Protein AF-X1VJ70-F1 (afdb_monomer)

Mean predicted aligned error: 10.52 Å

Radius of gyration: 32.8 Å; Cα contacts (8 Å, |Δi|>4): 151; chains: 1; bounding box: 75×86×64 Å

Solvent-accessible surface area (backbone atoms only — not comparable to full-atom values): 14328 Å² total; per-residue (Å²): 137,58,75,82,36,70,69,35,61,74,65,49,58,80,62,57,63,56,53,43,48,75,74,70,56,60,93,90,64,88,85,90,48,75,70,57,56,55,48,50,53,51,46,51,52,51,51,52,48,52,52,48,50,55,51,48,55,51,46,57,56,46,51,56,53,50,53,53,50,53,54,51,54,53,53,50,51,40,55,76,68,63,56,63,53,67,58,56,51,50,53,50,51,50,52,52,50,52,54,46,49,57,48,41,69,33,92,59,32,42,54,53,53,48,31,56,48,37,33,72,77,58,69,36,84,65,56,66,85,80,49,63,95,55,55,54,68,60,48,50,52,50,51,49,53,51,35,44,51,53,50,43,52,52,48,70,69,51,48,51,82,31,40,70,42,86,89,42,72,87,59,42,40,56,74,56,46,39,50,47,40,33,71,77,50,65,20,87,65,59,58,75,64,48,76,75,45,54,71,68,54,42,51,51,53,52,44,53,44,30,41,52,47,55,70,68,55,85,62,68,65,48,58,54,42,69,39,89,59,34,42,58,52,50,44,38,52,49,40,30,74,75,68,71,42,87,66,85,88,128

Organism: NCBI:txid412755

pLDDT: mean 89.75, std 8.28, range [60.97, 97.12]

Structure (mmCIF, N/CA/C/O backbone):
data_AF-X1VJ70-F1
#
_entry.id   AF-X1VJ70-F1
#
loop_
_atom_site.group_PDB
_atom_site.id
_atom_site.type_symbol
_atom_site.label_atom_id
_atom_site.label_alt_id
_atom_site.label_comp_id
_atom_site.label_asym_id
_atom_site.label_entity_id
_atom_site.label_seq_id
_atom_site.pdbx_PDB_ins_code
_atom_site.Cartn_x
_atom_site.Cartn_y
_atom_site.Cartn_z
_atom_site.occupancy
_atom_site.B_iso_or_equiv
_atom_site.auth_seq_id
_atom_site.auth_comp_id
_atom_site.auth_asym_id
_atom_site.auth_atom_id
_atom_site.pdbx_PDB_model_num
ATOM 1 N N . LEU A 1 1 ? 35.320 43.618 -7.662 1.00 65.12 1 LEU A N 1
ATOM 2 C CA . LEU A 1 1 ? 34.480 42.868 -6.715 1.00 65.12 1 LEU A CA 1
ATOM 3 C C . LEU A 1 1 ? 34.289 43.727 -5.483 1.00 65.12 1 LEU A C 1
ATOM 5 O O . LEU A 1 1 ? 35.289 44.211 -4.958 1.00 65.12 1 LEU A O 1
ATOM 9 N N . SER A 1 2 ? 33.043 43.937 -5.078 1.00 73.69 2 SER A N 1
ATOM 10 C CA . SER A 1 2 ? 32.682 44.501 -3.777 1.00 73.69 2 SER A CA 1
ATOM 11 C C . SER A 1 2 ? 32.461 43.371 -2.768 1.00 73.69 2 SER A C 1
ATOM 13 O O . SER A 1 2 ? 32.150 42.241 -3.144 1.00 73.69 2 SER A O 1
ATOM 15 N N . PHE A 1 3 ? 32.600 43.660 -1.473 1.00 71.69 3 PHE A N 1
ATOM 16 C CA . PHE A 1 3 ? 32.184 42.726 -0.418 1.00 71.69 3 PHE A CA 1
ATOM 17 C C . PHE A 1 3 ? 30.659 42.548 -0.351 1.00 71.69 3 PHE A C 1
ATOM 19 O O . PHE A 1 3 ? 30.191 41.585 0.251 1.00 71.69 3 PHE A O 1
ATOM 26 N N . GLU A 1 4 ? 29.909 43.429 -1.010 1.00 71.06 4 GLU A N 1
ATOM 27 C CA . GLU A 1 4 ? 28.456 43.340 -1.177 1.00 71.06 4 GLU A CA 1
ATOM 28 C C . GLU A 1 4 ? 28.035 42.432 -2.346 1.00 71.06 4 GLU A C 1
ATOM 30 O O . GLU A 1 4 ? 26.856 42.104 -2.467 1.00 71.06 4 GLU A O 1
ATOM 35 N N . ASP A 1 5 ? 28.976 41.992 -3.194 1.00 80.19 5 ASP A N 1
ATOM 36 C CA . ASP A 1 5 ? 28.678 41.095 -4.316 1.00 80.19 5 ASP A CA 1
ATOM 37 C C . ASP A 1 5 ? 28.156 39.740 -3.801 1.00 80.19 5 ASP A C 1
ATOM 39 O O . ASP A 1 5 ? 28.647 39.209 -2.802 1.00 80.19 5 ASP A O 1
ATOM 43 N N . ASP A 1 6 ? 27.232 39.108 -4.532 1.00 77.00 6 ASP A N 1
ATOM 44 C CA . ASP A 1 6 ? 26.590 37.843 -4.131 1.00 77.00 6 ASP A CA 1
ATOM 45 C C . ASP A 1 6 ? 27.573 36.715 -3.785 1.00 77.00 6 ASP A C 1
ATOM 47 O O . ASP A 1 6 ? 27.341 35.930 -2.859 1.00 77.00 6 ASP A O 1
ATOM 51 N N . LEU A 1 7 ? 28.702 36.648 -4.497 1.00 79.12 7 LEU A N 1
ATOM 52 C CA . LEU A 1 7 ? 29.777 35.700 -4.212 1.00 79.12 7 LEU A CA 1
ATOM 53 C C . LEU A 1 7 ? 30.396 35.962 -2.832 1.00 79.12 7 LEU A C 1
ATOM 55 O O . LEU A 1 7 ? 30.589 35.033 -2.049 1.00 79.12 7 LEU A O 1
ATOM 59 N N . MET A 1 8 ? 30.699 37.222 -2.522 1.00 77.25 8 MET A N 1
ATOM 60 C CA . MET A 1 8 ? 31.293 37.599 -1.242 1.00 77.25 8 MET A CA 1
ATOM 61 C C . MET A 1 8 ? 30.277 37.458 -0.114 1.00 77.25 8 MET A C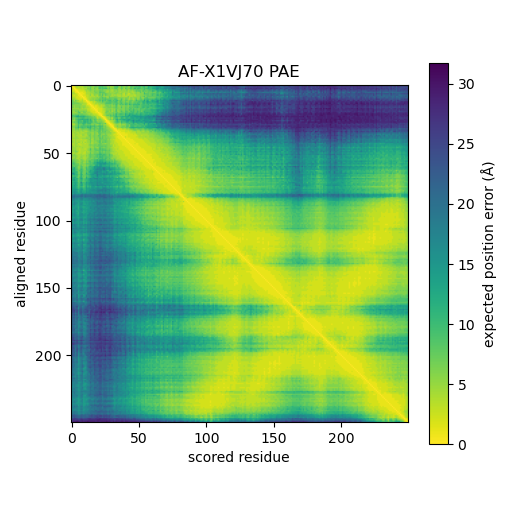 1
ATOM 63 O O . MET A 1 8 ? 30.619 36.911 0.924 1.00 77.25 8 MET A O 1
ATOM 67 N N . ARG A 1 9 ? 29.007 37.798 -0.345 1.00 75.94 9 ARG A N 1
ATOM 68 C CA . ARG A 1 9 ? 27.917 37.570 0.613 1.00 75.94 9 ARG A CA 1
ATOM 69 C C . ARG A 1 9 ? 27.736 36.094 0.977 1.00 75.94 9 ARG A C 1
ATOM 71 O O . ARG A 1 9 ? 27.447 35.772 2.122 1.00 75.94 9 ARG A O 1
ATOM 78 N N . THR A 1 10 ? 27.923 35.192 0.013 1.00 75.38 10 THR A N 1
ATOM 79 C CA . THR A 1 10 ? 27.742 33.747 0.226 1.00 75.38 10 THR A CA 1
ATOM 80 C C . THR A 1 10 ? 28.961 33.086 0.885 1.00 75.38 10 THR A C 1
ATOM 82 O O . THR A 1 10 ? 28.808 32.101 1.606 1.00 75.38 10 THR A O 1
ATOM 85 N N . PHE A 1 11 ? 30.178 33.592 0.643 1.00 72.25 11 PHE A N 1
ATOM 86 C CA . PHE A 1 11 ? 31.424 32.914 1.038 1.00 72.25 11 PHE A CA 1
ATOM 87 C C . PHE A 1 11 ? 32.326 33.693 2.000 1.00 72.25 11 PHE A C 1
ATOM 89 O O . PHE A 1 11 ? 33.261 33.097 2.537 1.00 72.25 11 PHE A O 1
ATOM 96 N N . ALA A 1 12 ? 32.082 34.982 2.240 1.00 72.88 12 ALA A N 1
ATOM 97 C CA . ALA A 1 12 ? 32.767 35.748 3.272 1.00 72.88 12 ALA A CA 1
ATOM 98 C C . ALA A 1 12 ? 31.983 35.625 4.589 1.00 72.88 12 ALA A C 1
ATOM 100 O O . ALA A 1 12 ? 30.851 36.095 4.676 1.00 72.88 12 ALA A O 1
ATOM 101 N N . PRO A 1 13 ? 32.562 35.018 5.639 1.00 70.31 13 PRO A N 1
ATOM 102 C CA . PRO A 1 13 ? 31.959 35.031 6.966 1.00 70.31 13 PRO A CA 1
ATOM 103 C C . PRO A 1 13 ? 31.679 36.466 7.431 1.00 70.31 13 PRO A C 1
ATOM 105 O O . PRO A 1 13 ? 32.524 37.337 7.212 1.00 70.31 13 PRO A O 1
ATOM 108 N N . GLU A 1 14 ? 30.573 36.704 8.141 1.00 69.62 14 GLU A N 1
ATOM 109 C CA . GLU A 1 14 ? 30.161 38.045 8.609 1.00 69.62 14 GLU A CA 1
ATOM 110 C C . GLU A 1 14 ? 31.254 38.793 9.397 1.00 69.62 14 GLU A C 1
ATOM 112 O O . GLU A 1 14 ? 31.338 40.021 9.378 1.00 69.62 14 GLU A O 1
ATOM 117 N N . TRP A 1 15 ? 32.140 38.058 10.076 1.00 68.81 15 TRP A N 1
ATOM 118 C CA . TRP A 1 15 ? 33.255 38.632 10.829 1.00 68.81 15 TRP A CA 1
ATOM 119 C C . TRP A 1 15 ? 34.378 39.196 9.943 1.00 68.81 15 TRP A C 1
ATOM 121 O O . TRP A 1 15 ? 35.169 40.006 10.418 1.00 68.81 15 TRP A O 1
ATOM 131 N N . 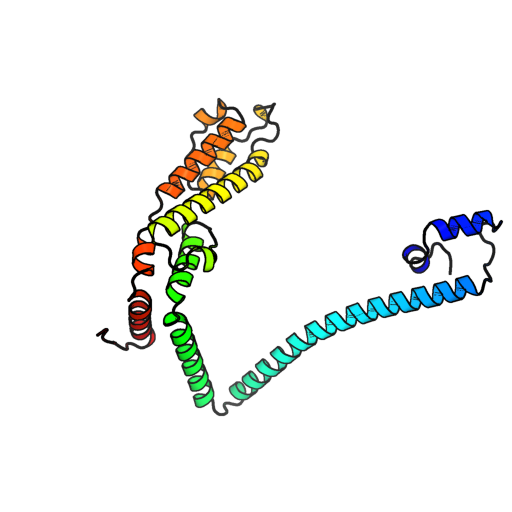THR A 1 16 ? 34.451 38.816 8.664 1.00 72.25 16 THR A N 1
ATOM 132 C CA . THR A 1 16 ? 35.515 39.237 7.733 1.00 72.25 16 THR A CA 1
ATOM 133 C C . THR A 1 16 ? 35.442 40.735 7.446 1.00 72.25 16 THR A C 1
ATOM 135 O O . THR A 1 16 ? 36.464 41.417 7.466 1.00 72.25 16 THR A O 1
ATOM 138 N N . VAL A 1 17 ? 34.229 41.258 7.242 1.00 68.81 17 VAL A N 1
ATOM 139 C CA . VAL A 1 17 ? 33.982 42.694 7.029 1.00 68.81 17 VAL A CA 1
ATOM 140 C C . VAL A 1 17 ? 34.255 43.478 8.319 1.00 68.81 17 VAL A C 1
ATOM 142 O O . VAL A 1 17 ? 34.927 44.506 8.288 1.00 68.81 17 VAL A O 1
ATOM 145 N N . LYS A 1 18 ? 33.843 42.940 9.479 1.00 74.25 18 LYS A N 1
ATOM 146 C CA . LYS A 1 18 ? 34.113 43.537 10.804 1.00 74.25 18 LYS A CA 1
ATOM 147 C C . LYS A 1 18 ? 35.613 43.612 11.122 1.00 74.25 18 LYS A C 1
ATOM 149 O O . LYS A 1 18 ? 36.086 44.627 11.624 1.00 74.25 18 LYS A O 1
ATOM 154 N N . ALA A 1 19 ? 36.372 42.566 10.792 1.00 72.50 19 ALA A N 1
ATOM 155 C CA . ALA A 1 19 ? 37.818 42.522 10.998 1.00 72.50 19 ALA A CA 1
ATOM 156 C C . ALA A 1 19 ? 38.578 43.513 10.099 1.00 72.50 19 ALA A C 1
ATOM 158 O O . ALA A 1 19 ? 39.571 44.087 10.538 1.00 72.50 19 ALA A O 1
ATOM 159 N N . LEU A 1 20 ? 38.110 43.746 8.865 1.00 71.12 20 LEU A N 1
ATOM 160 C CA . LEU A 1 20 ? 38.675 44.768 7.976 1.00 71.12 20 LEU A CA 1
ATOM 161 C C . LEU A 1 20 ? 38.449 46.185 8.528 1.00 71.12 20 LEU A C 1
ATOM 163 O O . LEU A 1 20 ? 39.381 46.988 8.520 1.00 71.12 20 LEU A O 1
ATOM 167 N N . GLY A 1 21 ? 37.271 46.453 9.102 1.00 71.00 21 GLY A N 1
ATOM 168 C CA . GLY A 1 21 ? 36.981 47.720 9.784 1.00 71.00 21 GLY A CA 1
ATOM 169 C C . GLY A 1 21 ? 37.887 47.984 10.996 1.00 71.00 21 GLY A C 1
ATOM 170 O O . GLY A 1 21 ? 38.370 49.098 11.174 1.00 71.00 21 GLY A O 1
ATOM 171 N N . TRP A 1 22 ? 38.211 46.959 11.795 1.00 71.62 22 TRP A N 1
ATOM 172 C CA . TRP A 1 22 ? 39.148 47.091 12.928 1.00 71.62 22 TRP A CA 1
ATOM 173 C C . TRP A 1 22 ? 40.604 47.348 12.523 1.00 71.62 22 TRP A C 1
ATOM 175 O O . TRP A 1 22 ? 41.365 47.900 13.314 1.00 71.62 22 TRP A O 1
ATOM 185 N N . ILE A 1 23 ? 40.998 46.973 11.304 1.00 69.31 23 ILE A N 1
ATOM 186 C CA . ILE A 1 23 ? 42.342 47.219 10.754 1.00 69.31 23 ILE A CA 1
ATOM 187 C C . ILE A 1 23 ? 42.450 48.641 10.151 1.00 69.31 23 ILE A C 1
ATOM 189 O O . ILE A 1 23 ? 43.517 49.035 9.684 1.00 69.31 23 ILE A O 1
ATOM 193 N N . GLY A 1 24 ? 41.381 49.448 10.213 1.00 66.00 24 GLY A N 1
ATOM 194 C CA . GLY A 1 24 ? 41.390 50.861 9.813 1.00 66.00 24 GLY A CA 1
ATOM 195 C C . GLY A 1 24 ? 41.119 51.093 8.326 1.00 66.00 24 GLY A C 1
ATOM 196 O O . GLY A 1 24 ? 41.595 52.072 7.760 1.00 66.00 24 GLY A O 1
ATOM 197 N N . TRP A 1 25 ? 40.405 50.175 7.674 1.00 71.00 25 TRP A N 1
ATOM 198 C CA . TRP A 1 25 ? 39.999 50.321 6.278 1.00 71.00 25 TRP A CA 1
ATOM 199 C C . TRP A 1 25 ? 38.652 51.039 6.185 1.00 71.00 25 TRP A C 1
ATOM 201 O O . TRP A 1 25 ? 37.659 50.559 6.728 1.00 71.00 25 TRP A O 1
ATOM 211 N N . GLU A 1 26 ? 38.629 52.179 5.494 1.00 68.06 26 GLU A N 1
ATOM 212 C CA . GLU A 1 26 ? 37.421 52.981 5.274 1.00 68.06 26 GLU A CA 1
ATOM 213 C C . GLU A 1 26 ? 36.598 52.471 4.080 1.00 68.06 26 GLU A C 1
ATOM 215 O O . GLU A 1 26 ? 37.125 51.887 3.125 1.00 68.06 26 GLU A O 1
ATOM 220 N N . GLU A 1 27 ? 35.289 52.709 4.131 1.00 66.12 27 GLU A N 1
ATOM 221 C CA . GLU A 1 27 ? 34.345 52.354 3.072 1.00 66.12 27 GLU A CA 1
ATOM 222 C C . GLU A 1 27 ? 34.732 53.045 1.748 1.00 66.12 27 GLU A C 1
ATOM 224 O O . GLU A 1 27 ? 34.966 54.251 1.700 1.00 66.12 27 GLU A O 1
ATOM 229 N N . GLY A 1 28 ? 34.862 52.269 0.666 1.00 69.38 28 GLY A N 1
ATOM 230 C CA . GLY A 1 28 ? 35.262 52.771 -0.658 1.00 69.38 28 GLY A CA 1
ATOM 231 C C . GLY A 1 28 ? 36.769 52.752 -0.967 1.00 69.38 28 GLY A C 1
ATOM 232 O O . GLY A 1 28 ? 37.147 53.064 -2.098 1.00 69.38 28 GLY A O 1
ATOM 233 N N . GLN A 1 29 ? 37.640 52.346 -0.032 1.00 73.25 29 GLN A N 1
ATOM 234 C CA . GLN A 1 29 ? 39.080 52.193 -0.298 1.00 73.25 29 GLN A CA 1
ATOM 235 C C . GLN A 1 29 ? 39.404 50.885 -1.056 1.00 73.25 29 GLN A C 1
ATOM 237 O O . GLN A 1 29 ? 38.869 49.820 -0.728 1.00 73.25 29 GLN A O 1
ATOM 242 N N . PRO A 1 30 ? 40.305 50.910 -2.059 1.00 70.69 30 PRO A N 1
ATOM 243 C CA . PRO A 1 30 ? 40.620 49.727 -2.854 1.00 70.69 30 PRO A CA 1
ATOM 244 C C . PRO A 1 30 ? 41.478 48.708 -2.084 1.00 70.69 30 PRO A C 1
ATOM 246 O O . PRO A 1 30 ? 42.530 49.030 -1.529 1.00 70.69 30 PRO A O 1
ATOM 249 N N . ILE A 1 31 ? 41.053 47.437 -2.107 1.00 69.00 31 ILE A N 1
ATOM 250 C CA . ILE A 1 31 ? 41.717 46.330 -1.403 1.00 69.00 31 ILE A CA 1
ATOM 251 C C . ILE A 1 31 ? 42.715 45.574 -2.275 1.00 69.00 31 ILE A C 1
ATOM 253 O O . ILE A 1 31 ? 42.333 44.790 -3.140 1.00 69.00 31 ILE A O 1
ATOM 257 N N . TYR A 1 32 ? 44.009 45.704 -1.963 1.00 66.31 32 TYR A N 1
ATOM 258 C CA . TYR A 1 32 ? 45.093 44.958 -2.614 1.00 66.31 32 TYR A CA 1
ATOM 259 C C . TYR A 1 32 ? 45.784 44.000 -1.639 1.00 66.31 32 TYR A C 1
ATOM 261 O O . TYR A 1 32 ? 46.935 44.195 -1.249 1.00 66.31 32 TYR A O 1
ATOM 269 N N . HIS A 1 33 ? 45.089 42.935 -1.227 1.00 76.06 33 HIS A N 1
ATOM 270 C CA . HIS A 1 33 ? 45.662 41.934 -0.325 1.00 76.06 33 HIS A CA 1
ATOM 271 C C . HIS A 1 33 ? 45.656 40.529 -0.936 1.00 76.06 33 HIS A C 1
ATOM 273 O O . HIS A 1 33 ? 44.604 39.937 -1.177 1.00 76.06 33 HIS A O 1
ATOM 279 N N . LYS A 1 34 ? 46.847 39.934 -1.101 1.00 77.06 34 LYS A N 1
ATOM 280 C CA . LYS A 1 34 ? 47.027 38.607 -1.730 1.00 77.06 34 LYS A CA 1
ATOM 281 C C . LYS A 1 34 ? 46.204 37.492 -1.067 1.00 77.06 34 LYS A C 1
ATOM 283 O O . LYS A 1 34 ? 45.803 36.552 -1.748 1.00 77.06 34 LYS A O 1
ATOM 288 N N . ARG A 1 35 ? 45.948 37.564 0.250 1.00 74.12 35 ARG A N 1
ATOM 289 C CA . ARG A 1 35 ? 45.111 36.563 0.950 1.00 74.12 35 ARG A CA 1
ATOM 290 C C . ARG A 1 35 ? 43.628 36.672 0.581 1.00 74.12 35 ARG A C 1
ATOM 292 O O . ARG A 1 35 ? 42.962 35.646 0.545 1.00 74.12 35 ARG A O 1
ATOM 299 N N . ILE A 1 36 ? 43.142 37.879 0.280 1.00 75.12 36 ILE A N 1
ATOM 300 C CA . ILE A 1 36 ? 41.748 38.122 -0.121 1.00 75.12 36 ILE A CA 1
ATOM 301 C C . ILE A 1 36 ? 41.542 37.638 -1.556 1.00 75.12 36 ILE A C 1
ATOM 303 O O . ILE A 1 36 ? 40.621 36.868 -1.798 1.00 75.12 36 ILE A O 1
ATOM 307 N N . SER A 1 37 ? 42.465 37.950 -2.473 1.00 80.25 37 SER A N 1
ATOM 308 C CA . SER A 1 37 ? 42.434 37.416 -3.845 1.00 80.25 37 SER A CA 1
ATOM 309 C C . SER A 1 37 ? 42.440 35.880 -3.875 1.00 80.25 37 SER A C 1
ATOM 311 O O . SER A 1 37 ? 41.618 35.284 -4.561 1.00 80.25 37 SER A O 1
ATOM 313 N N . LYS A 1 38 ? 43.287 35.226 -3.062 1.00 81.69 38 LYS A N 1
ATOM 314 C CA . LYS A 1 38 ? 43.282 33.755 -2.909 1.00 81.69 38 LYS A CA 1
ATOM 315 C C . LYS A 1 38 ? 41.993 33.213 -2.277 1.00 81.69 38 LYS A C 1
ATOM 317 O O . LYS A 1 38 ? 41.616 32.075 -2.538 1.00 81.69 38 LYS A O 1
ATOM 322 N N . GLY A 1 39 ? 41.344 33.985 -1.405 1.00 80.62 39 GLY A N 1
ATOM 323 C CA . GLY A 1 39 ? 40.048 33.636 -0.820 1.00 80.62 39 GLY A CA 1
ATOM 324 C C . GLY A 1 39 ? 38.925 33.668 -1.858 1.00 80.62 39 GLY A C 1
ATOM 325 O O . GLY A 1 39 ? 38.141 32.726 -1.924 1.00 80.62 39 GLY A O 1
ATOM 326 N N . ILE A 1 40 ? 38.915 34.696 -2.713 1.00 81.19 40 ILE A N 1
ATOM 327 C CA . ILE A 1 40 ? 37.975 34.834 -3.835 1.00 81.19 40 ILE A CA 1
ATOM 328 C C . ILE A 1 40 ? 38.151 33.683 -4.829 1.00 81.19 40 ILE A C 1
ATOM 330 O O . ILE A 1 40 ? 37.170 33.044 -5.189 1.00 81.19 40 ILE A O 1
ATOM 334 N N . GLU A 1 41 ? 39.388 33.357 -5.211 1.00 86.00 41 GLU A N 1
ATOM 335 C CA . GLU A 1 41 ? 39.689 32.223 -6.099 1.00 86.00 41 GLU A CA 1
ATOM 336 C C . GLU A 1 41 ? 39.153 30.895 -5.531 1.00 86.00 41 GLU A C 1
ATOM 338 O O . GLU A 1 41 ? 38.511 30.116 -6.235 1.00 86.00 41 GLU A O 1
ATOM 343 N N . LYS A 1 42 ? 39.338 30.649 -4.225 1.00 85.31 42 LYS A N 1
ATOM 344 C CA . LYS A 1 42 ? 38.778 29.467 -3.549 1.00 85.31 42 LYS A CA 1
ATOM 345 C C . LYS A 1 42 ? 37.250 29.471 -3.520 1.00 85.31 42 LYS A C 1
ATOM 347 O O . LYS A 1 42 ? 36.650 28.413 -3.694 1.00 85.31 42 LYS A O 1
ATOM 352 N N . ALA A 1 43 ? 36.629 30.626 -3.284 1.00 84.94 43 ALA A N 1
ATOM 353 C CA . ALA A 1 43 ? 35.176 30.764 -3.299 1.00 84.94 43 ALA A CA 1
ATOM 354 C C . ALA A 1 43 ? 34.611 30.476 -4.698 1.00 84.94 43 ALA A C 1
ATOM 356 O O . ALA A 1 43 ? 33.672 29.695 -4.821 1.00 84.94 43 ALA A O 1
ATOM 357 N N . GLN A 1 44 ? 35.230 31.019 -5.750 1.00 86.88 44 GLN A N 1
ATOM 358 C CA . GLN A 1 44 ? 34.869 30.736 -7.143 1.00 86.88 44 GLN A CA 1
ATOM 359 C C . GLN A 1 44 ? 35.012 29.250 -7.468 1.00 86.88 44 GLN A C 1
ATOM 361 O O . GLN A 1 44 ? 34.052 28.646 -7.937 1.00 86.88 44 GLN A O 1
ATOM 366 N N . LYS A 1 45 ? 36.147 28.632 -7.115 1.00 91.06 45 LYS A N 1
ATOM 367 C CA . LYS A 1 45 ? 36.351 27.189 -7.292 1.00 91.06 45 LYS A CA 1
ATOM 368 C C . LYS A 1 45 ? 35.266 26.364 -6.594 1.00 91.06 45 LYS A C 1
ATOM 370 O O . LYS A 1 45 ? 34.787 25.391 -7.159 1.00 91.06 45 LYS A O 1
ATOM 375 N N . LYS A 1 46 ? 34.839 26.767 -5.393 1.00 89.25 46 LYS A N 1
ATOM 376 C CA . LYS A 1 46 ? 33.769 26.087 -4.647 1.00 89.25 46 LYS A CA 1
ATOM 377 C C . LYS A 1 46 ? 32.386 26.275 -5.285 1.00 89.25 46 LYS A C 1
ATOM 379 O O . LYS A 1 46 ? 31.569 25.359 -5.245 1.00 89.25 46 LYS A O 1
ATOM 384 N N . VAL A 1 47 ? 32.108 27.433 -5.889 1.00 89.19 47 VAL A N 1
ATOM 385 C CA . VAL A 1 47 ? 30.887 27.647 -6.690 1.00 89.19 47 VAL A CA 1
ATOM 386 C C . VAL A 1 47 ? 30.902 26.782 -7.946 1.00 89.19 47 VAL A C 1
ATOM 388 O O . VAL A 1 47 ? 29.891 26.163 -8.269 1.00 89.19 47 VAL A O 1
ATOM 391 N N . GLU A 1 48 ? 32.033 26.715 -8.645 1.00 92.88 48 GLU A N 1
ATOM 392 C CA . GLU A 1 48 ? 32.203 25.854 -9.817 1.00 92.88 48 GLU A CA 1
ATOM 393 C C . GLU A 1 48 ? 32.047 24.378 -9.462 1.00 92.88 48 GLU A C 1
ATOM 395 O O . GLU A 1 48 ? 31.338 23.667 -10.165 1.00 92.88 48 GLU A O 1
ATOM 400 N N . GLU A 1 49 ? 32.635 23.939 -8.349 1.00 94.31 49 GLU A N 1
ATOM 401 C CA . GLU A 1 49 ? 32.492 22.583 -7.819 1.00 94.31 49 GLU A CA 1
ATOM 402 C C . GLU A 1 49 ? 31.026 22.264 -7.510 1.00 94.31 49 GLU A C 1
ATOM 404 O O . GLU A 1 49 ? 30.499 21.285 -8.027 1.00 94.31 49 GLU A O 1
ATOM 409 N N . ARG A 1 50 ? 30.312 23.152 -6.804 1.00 91.06 50 ARG A N 1
ATOM 410 C CA . ARG A 1 50 ? 28.871 22.994 -6.548 1.00 91.06 50 ARG A CA 1
ATOM 411 C C . ARG A 1 50 ? 28.047 22.937 -7.841 1.00 91.06 50 ARG A C 1
ATOM 413 O O . ARG A 1 50 ? 27.127 22.131 -7.957 1.00 91.06 50 ARG A O 1
ATOM 420 N N . ASN A 1 51 ? 28.342 23.798 -8.815 1.00 94.19 51 ASN A N 1
ATOM 421 C CA . ASN A 1 51 ? 27.650 23.798 -10.106 1.00 94.19 51 ASN A CA 1
ATOM 422 C C . ASN A 1 51 ? 27.952 22.525 -10.907 1.00 94.19 51 ASN A C 1
ATOM 424 O O . ASN A 1 51 ? 27.072 22.003 -11.592 1.00 94.19 51 ASN A O 1
ATOM 428 N N . PHE A 1 52 ? 29.187 22.033 -10.836 1.00 96.56 52 PHE A N 1
ATOM 429 C CA . PHE A 1 52 ? 29.601 20.784 -11.453 1.00 96.56 52 PHE A CA 1
ATOM 430 C C . PHE A 1 52 ? 28.894 19.592 -10.810 1.00 96.56 52 PHE A C 1
ATOM 432 O O . PHE A 1 52 ? 28.331 18.781 -11.535 1.00 96.56 52 PHE A O 1
ATOM 439 N N . GLU A 1 53 ? 28.845 19.521 -9.480 1.00 96.38 53 GLU A N 1
ATOM 440 C CA . GLU A 1 53 ? 28.097 18.497 -8.742 1.00 96.38 53 GLU A CA 1
ATOM 441 C C . GLU A 1 53 ? 26.617 18.503 -9.131 1.00 96.38 53 GLU A C 1
ATOM 443 O O . GLU A 1 53 ? 26.079 17.462 -9.498 1.00 96.38 53 GLU A O 1
ATOM 448 N N . ALA A 1 54 ? 25.977 19.677 -9.165 1.00 94.81 54 ALA A N 1
ATOM 449 C CA . ALA A 1 54 ? 24.582 19.796 -9.584 1.00 94.81 54 ALA A CA 1
ATOM 450 C C . ALA A 1 54 ? 24.360 19.273 -11.015 1.00 94.81 54 ALA A C 1
ATOM 452 O O . ALA A 1 54 ? 23.410 18.533 -11.270 1.00 94.81 54 ALA A O 1
ATOM 453 N N . ARG A 1 55 ? 25.254 19.610 -11.954 1.00 97.12 55 ARG A N 1
ATOM 454 C CA . ARG A 1 55 ? 25.201 19.101 -13.336 1.00 97.12 55 ARG A CA 1
ATOM 455 C C . ARG A 1 55 ? 25.476 17.605 -13.418 1.00 97.12 55 ARG A C 1
ATOM 457 O O . ARG A 1 55 ? 24.849 16.937 -14.230 1.00 97.12 55 ARG A O 1
ATOM 464 N N . LYS A 1 56 ? 26.394 17.089 -12.602 1.00 96.38 56 LYS A N 1
ATOM 465 C CA . LYS A 1 56 ? 26.718 15.663 -12.531 1.00 96.38 56 LYS A CA 1
ATOM 466 C C . LYS A 1 56 ? 25.501 14.871 -12.076 1.00 96.38 56 LYS A C 1
ATOM 468 O O . LYS A 1 56 ? 25.126 13.927 -12.752 1.00 96.38 56 LYS A O 1
ATOM 473 N N . SER A 1 57 ? 24.840 15.308 -11.007 1.00 93.31 57 SER A N 1
ATOM 474 C CA . SER A 1 57 ? 23.610 14.675 -10.532 1.00 93.31 57 SER A CA 1
ATOM 475 C C . SER A 1 57 ? 22.502 14.723 -11.585 1.00 93.31 57 SER A C 1
ATOM 477 O O . SER A 1 57 ? 21.860 13.708 -11.824 1.00 93.31 57 SER A O 1
ATOM 479 N N . LEU A 1 58 ? 22.303 15.857 -12.271 1.00 94.44 58 LEU A N 1
ATOM 480 C CA . LEU A 1 58 ? 21.353 15.939 -13.393 1.00 94.44 58 LEU A CA 1
ATOM 481 C C . LEU A 1 58 ? 21.701 14.963 -14.527 1.00 94.44 58 LEU A C 1
ATOM 483 O O . LEU A 1 58 ? 20.812 14.286 -15.034 1.00 94.44 58 LEU A O 1
ATOM 487 N N . LEU A 1 59 ? 22.981 14.854 -14.887 1.00 95.31 59 LEU A N 1
ATOM 488 C CA . LEU A 1 59 ? 23.440 13.917 -15.908 1.00 95.31 59 LEU A CA 1
ATOM 489 C C . LEU A 1 59 ? 23.203 12.459 -15.493 1.00 95.31 59 LEU A C 1
ATOM 491 O O . LEU A 1 59 ? 22.750 11.671 -16.311 1.00 95.31 59 LEU A O 1
ATOM 495 N N . GLU A 1 60 ? 23.451 12.105 -14.232 1.00 93.31 60 GLU A N 1
ATOM 496 C CA . GLU A 1 60 ? 23.195 10.758 -13.704 1.00 93.31 60 GLU A CA 1
ATOM 497 C C . GLU A 1 60 ? 21.702 10.388 -13.793 1.00 93.31 60 GLU A C 1
ATOM 499 O O . GLU A 1 60 ? 21.362 9.263 -14.165 1.00 93.31 60 GLU A O 1
ATOM 504 N N . TYR A 1 61 ? 20.792 11.336 -13.531 1.00 93.06 61 TYR A N 1
ATOM 505 C CA . TYR A 1 61 ? 19.359 11.124 -13.777 1.00 93.06 61 TYR A CA 1
ATOM 506 C C . TYR A 1 61 ? 19.046 10.958 -15.274 1.00 93.06 61 TYR A C 1
ATOM 508 O O . TYR A 1 61 ? 18.276 10.068 -15.652 1.00 93.06 61 TYR A O 1
ATOM 516 N N . ASP A 1 62 ? 19.657 11.775 -16.134 1.00 95.31 62 ASP A N 1
ATOM 517 C CA . ASP A 1 62 ? 19.475 11.692 -17.586 1.00 95.31 62 ASP A CA 1
ATOM 518 C C . ASP A 1 62 ? 20.001 10.375 -18.171 1.00 95.31 62 ASP A C 1
ATOM 520 O O . ASP A 1 62 ? 19.402 9.842 -19.105 1.00 95.31 62 ASP A O 1
ATOM 524 N N . GLU A 1 63 ? 21.073 9.806 -17.619 1.00 95.25 63 GLU A N 1
ATOM 525 C CA . GLU A 1 63 ? 21.630 8.523 -18.054 1.00 95.25 63 GLU A CA 1
ATOM 526 C C . GLU A 1 63 ? 20.626 7.375 -17.884 1.00 95.25 63 GLU A C 1
ATOM 528 O O . GLU A 1 63 ? 20.447 6.565 -18.802 1.00 95.25 63 GLU A O 1
ATOM 533 N N . VAL A 1 64 ? 19.902 7.333 -16.758 1.00 94.25 64 VAL A N 1
ATOM 534 C CA . VAL A 1 64 ? 18.825 6.352 -16.536 1.00 94.25 64 VAL A CA 1
ATOM 535 C C . VAL A 1 64 ? 17.727 6.521 -17.589 1.00 94.25 64 VAL A C 1
ATOM 537 O O . VAL A 1 64 ? 17.278 5.542 -18.197 1.00 94.25 64 VAL A O 1
ATOM 540 N N . MET A 1 65 ? 17.324 7.764 -17.858 1.00 93.44 65 MET A N 1
ATOM 541 C CA . MET A 1 65 ? 16.286 8.071 -18.844 1.00 93.44 65 MET A CA 1
ATOM 542 C C . MET A 1 65 ? 16.723 7.749 -20.277 1.00 93.44 65 MET A C 1
ATOM 544 O O . MET A 1 65 ? 15.926 7.236 -21.069 1.00 93.44 65 MET A O 1
ATOM 548 N N . ASP A 1 66 ? 17.977 8.015 -20.633 1.00 96.25 66 ASP A N 1
ATOM 549 C CA . ASP A 1 66 ? 18.543 7.689 -21.940 1.00 96.25 66 ASP A CA 1
ATOM 550 C C . ASP A 1 66 ? 18.642 6.173 -22.150 1.00 96.25 66 ASP A C 1
ATOM 552 O O . ASP A 1 66 ? 18.266 5.673 -23.215 1.00 96.25 66 ASP A O 1
ATOM 556 N N . TYR A 1 67 ? 19.047 5.416 -21.126 1.00 96.38 67 TYR A N 1
ATOM 557 C CA . TYR A 1 67 ? 19.052 3.954 -21.176 1.00 96.38 67 TYR A CA 1
ATOM 558 C C . TYR A 1 67 ? 17.650 3.393 -21.460 1.00 96.38 67 TYR A C 1
ATOM 560 O O . TYR A 1 67 ? 17.460 2.623 -22.410 1.00 96.38 67 TYR A O 1
ATOM 568 N N . GLN A 1 68 ? 16.643 3.839 -20.701 1.00 95.31 68 GLN A N 1
ATOM 569 C CA . GLN A 1 68 ? 15.248 3.443 -20.913 1.00 95.31 68 GLN A CA 1
ATOM 570 C C . GLN A 1 68 ? 14.759 3.825 -22.317 1.00 95.31 68 GLN A C 1
ATOM 572 O O . GLN A 1 68 ? 14.145 3.014 -23.020 1.00 95.31 68 GLN A O 1
ATOM 577 N N . ARG A 1 69 ? 15.089 5.041 -22.771 1.00 96.81 69 ARG A N 1
ATOM 578 C CA . ARG A 1 69 ? 14.747 5.555 -24.101 1.00 96.81 69 ARG A CA 1
ATOM 579 C C . ARG A 1 69 ? 15.332 4.678 -25.207 1.00 96.81 69 ARG A C 1
ATOM 581 O O . ARG A 1 69 ? 14.613 4.282 -26.129 1.00 96.81 69 ARG A O 1
ATOM 588 N N . LYS A 1 70 ? 16.623 4.358 -25.127 1.00 96.38 70 LYS A N 1
ATOM 589 C CA . LYS A 1 70 ? 17.316 3.500 -26.097 1.00 96.38 70 LYS A CA 1
ATOM 590 C C . LYS A 1 70 ? 16.697 2.107 -26.146 1.00 96.38 70 LYS A C 1
ATOM 592 O O . LYS A 1 70 ? 16.430 1.618 -27.248 1.00 96.38 70 LYS A O 1
ATOM 597 N N . TYR A 1 71 ? 16.414 1.506 -24.991 1.00 94.25 71 TYR A N 1
ATOM 598 C CA . TYR A 1 71 ? 15.755 0.202 -24.905 1.00 94.25 71 TYR A CA 1
ATOM 599 C C . TYR A 1 71 ? 14.374 0.220 -25.582 1.00 94.25 71 TYR A C 1
ATOM 601 O O . TYR A 1 71 ? 14.121 -0.559 -26.508 1.00 94.25 71 TYR A O 1
ATOM 609 N N . PHE A 1 72 ? 13.512 1.172 -25.204 1.00 93.06 72 PHE A N 1
ATOM 610 C CA . PHE A 1 72 ? 12.165 1.307 -25.761 1.00 93.06 72 PHE A CA 1
ATOM 611 C C . PHE A 1 72 ? 12.183 1.527 -27.278 1.00 93.06 72 PHE A C 1
ATOM 613 O O . PHE A 1 72 ? 11.531 0.795 -28.027 1.00 93.06 72 PHE A O 1
ATOM 620 N N . TYR A 1 73 ? 12.961 2.499 -27.767 1.00 94.81 73 TYR A N 1
ATOM 621 C CA . TYR A 1 73 ? 12.997 2.800 -29.199 1.00 94.81 73 TYR A CA 1
ATOM 622 C C . TYR A 1 73 ? 13.649 1.693 -30.025 1.00 94.81 73 TYR A C 1
ATOM 624 O O . TYR A 1 73 ? 13.272 1.507 -31.183 1.00 94.81 73 TYR A O 1
ATOM 632 N N . SER A 1 74 ? 14.586 0.934 -29.454 1.00 91.38 74 SER A N 1
ATOM 633 C CA . SER A 1 74 ? 15.123 -0.265 -30.098 1.00 91.38 74 SER A CA 1
ATOM 634 C C . SER A 1 74 ? 14.021 -1.298 -30.338 1.00 91.38 74 SER A C 1
ATOM 636 O O . SER A 1 74 ? 13.823 -1.735 -31.475 1.00 91.38 74 SER A O 1
ATOM 638 N N . ARG A 1 75 ? 13.228 -1.614 -29.305 1.00 88.06 75 ARG A N 1
ATOM 639 C CA . ARG A 1 75 ? 12.097 -2.547 -29.414 1.00 88.06 75 ARG A CA 1
ATOM 640 C C . ARG A 1 75 ? 11.019 -2.031 -30.369 1.00 88.06 75 ARG A C 1
ATOM 642 O O . ARG A 1 75 ? 10.592 -2.764 -31.258 1.00 88.06 75 ARG A O 1
ATOM 649 N N . ARG A 1 76 ? 10.645 -0.751 -30.266 1.00 92.19 76 ARG A N 1
ATOM 650 C CA . ARG A 1 76 ? 9.669 -0.107 -31.161 1.00 92.19 76 ARG A CA 1
ATOM 651 C C . ARG A 1 76 ? 10.088 -0.196 -32.629 1.00 92.19 76 ARG A C 1
ATOM 653 O O . ARG A 1 76 ? 9.255 -0.524 -33.466 1.00 92.19 76 ARG A O 1
ATOM 660 N N . ARG A 1 77 ? 11.361 0.060 -32.957 1.00 92.06 77 ARG A N 1
ATOM 661 C CA . ARG A 1 77 ? 11.858 -0.063 -34.340 1.00 92.06 77 ARG A CA 1
ATOM 662 C C . ARG A 1 77 ? 11.740 -1.491 -34.873 1.00 92.06 77 ARG A C 1
ATOM 664 O O . ARG A 1 77 ? 11.344 -1.651 -36.022 1.00 92.06 77 ARG A O 1
ATOM 671 N N . LYS A 1 78 ? 12.046 -2.511 -34.059 1.00 87.69 78 LYS A N 1
ATOM 672 C CA . LYS A 1 78 ? 11.873 -3.925 -34.452 1.00 87.69 78 LYS A CA 1
ATOM 673 C C . LYS A 1 78 ? 10.412 -4.236 -34.789 1.00 87.69 78 LYS A C 1
ATOM 675 O O . LYS A 1 78 ? 10.146 -4.800 -35.846 1.00 87.69 78 LYS A O 1
ATOM 680 N N . ILE A 1 79 ? 9.489 -3.782 -33.936 1.00 90.12 79 ILE A N 1
ATOM 681 C CA . ILE A 1 79 ? 8.044 -3.966 -34.125 1.00 90.12 79 ILE A CA 1
ATOM 682 C C . ILE A 1 79 ? 7.558 -3.252 -35.395 1.00 90.12 79 ILE A C 1
ATOM 684 O O . ILE A 1 79 ? 6.914 -3.869 -36.235 1.00 90.12 79 ILE A O 1
ATOM 688 N N . LEU A 1 80 ? 7.908 -1.973 -35.579 1.00 91.81 80 LEU A N 1
ATOM 689 C CA . LEU A 1 80 ? 7.502 -1.195 -36.760 1.00 91.81 80 LEU A CA 1
ATOM 690 C C . LEU A 1 80 ? 8.070 -1.755 -38.069 1.00 91.81 80 LEU A C 1
ATOM 692 O O . LEU A 1 80 ? 7.441 -1.626 -39.113 1.00 91.81 80 LEU A O 1
ATOM 696 N N . ALA A 1 81 ? 9.244 -2.387 -38.022 1.00 92.44 81 ALA A N 1
ATOM 697 C CA . ALA A 1 81 ? 9.830 -3.058 -39.176 1.00 92.44 81 ALA A CA 1
ATOM 698 C C . ALA A 1 81 ? 9.158 -4.406 -39.506 1.00 92.44 81 ALA A C 1
ATOM 700 O O . ALA A 1 81 ? 9.552 -5.043 -40.481 1.00 92.44 81 ALA A O 1
ATOM 701 N N . GLY A 1 82 ? 8.203 -4.873 -38.690 1.00 87.81 82 GLY A N 1
ATOM 702 C CA . GLY A 1 82 ? 7.497 -6.143 -38.882 1.00 87.81 82 GLY A CA 1
ATOM 703 C C . GLY A 1 82 ? 8.384 -7.384 -38.753 1.00 87.81 82 GLY A C 1
ATOM 704 O O . GLY A 1 82 ? 7.976 -8.477 -39.143 1.00 87.81 82 GLY A O 1
ATOM 705 N N . LYS A 1 83 ? 9.606 -7.236 -38.231 1.00 84.06 83 LYS A N 1
ATOM 706 C CA . LYS A 1 83 ? 10.570 -8.333 -38.120 1.00 84.06 83 LYS A CA 1
ATOM 707 C C . LYS A 1 83 ? 10.287 -9.135 -36.858 1.00 84.06 83 LYS A C 1
ATOM 709 O O . LYS A 1 83 ? 10.333 -8.581 -35.764 1.00 84.06 83 LYS A O 1
ATOM 714 N N . ASP A 1 84 ? 10.043 -10.430 -37.037 1.00 86.19 84 ASP A N 1
ATOM 715 C CA . ASP A 1 84 ? 9.944 -11.413 -35.952 1.00 86.19 84 ASP A CA 1
ATOM 716 C C . ASP A 1 84 ? 8.875 -11.097 -34.885 1.00 86.19 84 ASP A C 1
ATOM 718 O O . ASP A 1 84 ? 9.034 -11.332 -33.688 1.00 86.19 84 ASP A O 1
ATOM 722 N N . LEU A 1 85 ? 7.738 -10.543 -35.323 1.00 89.62 85 LEU A N 1
ATOM 723 C CA . LEU A 1 85 ? 6.647 -10.160 -34.421 1.00 89.62 85 LEU A CA 1
ATOM 724 C C . LEU A 1 85 ? 6.105 -11.341 -33.609 1.00 89.62 85 LEU A C 1
ATOM 726 O O . LEU A 1 85 ? 5.739 -11.165 -32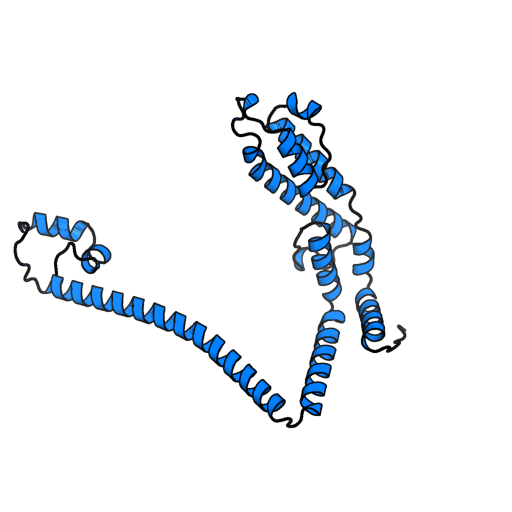.451 1.00 89.62 85 LEU A O 1
ATOM 730 N N . LYS A 1 86 ? 6.060 -12.539 -34.205 1.00 92.50 86 LYS A N 1
ATOM 731 C CA . LYS A 1 86 ? 5.552 -13.736 -33.530 1.00 92.50 86 LYS A CA 1
ATOM 732 C C . LYS A 1 86 ? 6.419 -14.114 -32.327 1.00 92.50 86 LYS A C 1
ATOM 734 O O . LYS A 1 86 ? 5.846 -14.378 -31.276 1.00 92.50 86 LYS A O 1
ATOM 739 N N . SER A 1 87 ? 7.752 -14.099 -32.459 1.00 91.44 87 SER A N 1
ATOM 740 C CA . SER A 1 87 ? 8.649 -14.363 -31.323 1.00 91.44 87 SER A CA 1
ATOM 741 C C . SER A 1 87 ? 8.481 -13.301 -30.246 1.00 91.44 87 SER A C 1
ATOM 743 O O . SER A 1 87 ? 8.263 -13.639 -29.091 1.00 91.44 87 SER A O 1
ATOM 745 N N . ILE A 1 88 ? 8.445 -12.018 -30.627 1.00 89.12 88 ILE A N 1
ATOM 746 C CA . ILE A 1 88 ? 8.269 -10.914 -29.669 1.00 89.12 88 ILE A CA 1
ATOM 747 C C . ILE A 1 88 ? 6.972 -11.073 -28.865 1.00 89.12 88 ILE A C 1
ATOM 749 O O . ILE A 1 88 ? 6.965 -10.847 -27.657 1.00 89.12 88 ILE A O 1
ATOM 753 N N . ILE A 1 89 ? 5.868 -11.434 -29.523 1.00 91.75 89 ILE A N 1
ATOM 754 C CA . ILE A 1 89 ? 4.584 -11.660 -28.850 1.00 91.75 89 ILE A CA 1
ATOM 755 C C . ILE A 1 89 ? 4.661 -12.896 -27.947 1.00 91.75 89 ILE A C 1
ATOM 757 O O . ILE A 1 89 ? 4.197 -12.831 -26.812 1.00 91.75 89 ILE A O 1
ATOM 761 N N . ALA A 1 90 ? 5.259 -13.994 -28.417 1.00 94.38 90 ALA A N 1
ATOM 762 C CA . ALA A 1 90 ? 5.427 -15.206 -27.619 1.00 94.38 90 ALA A CA 1
ATOM 763 C C . ALA A 1 90 ? 6.256 -14.939 -26.352 1.00 94.38 90 ALA A C 1
ATOM 765 O O . ALA A 1 90 ? 5.806 -15.277 -25.264 1.00 94.38 90 ALA A O 1
ATOM 766 N N . GLU A 1 91 ? 7.381 -14.231 -26.471 1.00 93.62 91 GLU A N 1
ATOM 767 C CA . GLU A 1 91 ? 8.220 -13.805 -25.342 1.00 93.62 91 GLU A CA 1
ATOM 768 C C . GLU A 1 91 ? 7.447 -12.927 -24.346 1.00 93.62 91 GLU A C 1
ATOM 770 O O . GLU A 1 91 ? 7.614 -13.056 -23.137 1.00 93.62 91 GLU A O 1
ATOM 775 N N . MET A 1 92 ? 6.583 -12.025 -24.829 1.00 92.06 92 MET A N 1
ATOM 776 C CA . MET A 1 92 ? 5.742 -11.194 -23.954 1.00 92.06 92 MET A CA 1
ATOM 777 C C . MET A 1 92 ? 4.714 -12.019 -23.186 1.00 92.06 92 MET A C 1
ATOM 779 O O . MET A 1 92 ? 4.485 -11.760 -22.006 1.00 92.06 92 MET A O 1
ATOM 783 N N . ILE A 1 93 ? 4.082 -12.979 -23.861 1.00 94.31 93 ILE A N 1
ATOM 784 C CA . ILE A 1 93 ? 3.109 -13.882 -23.246 1.00 94.31 93 ILE A CA 1
ATOM 785 C C . ILE A 1 93 ? 3.810 -14.754 -22.205 1.00 94.31 93 ILE A C 1
ATOM 787 O O . ILE A 1 93 ? 3.340 -14.829 -21.075 1.00 94.31 93 ILE A O 1
ATOM 791 N N . GLU A 1 94 ? 4.947 -15.353 -22.555 1.00 96.12 94 GLU A N 1
ATOM 792 C CA . GLU A 1 94 ? 5.739 -16.185 -21.651 1.00 96.12 94 GLU A CA 1
ATOM 793 C C . GLU A 1 94 ? 6.198 -15.395 -20.423 1.00 96.12 94 GLU A C 1
ATOM 795 O O . GLU A 1 94 ? 5.965 -15.833 -19.302 1.00 96.12 94 GLU A O 1
ATOM 800 N N . ALA A 1 95 ? 6.741 -14.188 -20.603 1.00 95.81 95 ALA A N 1
ATOM 801 C CA . ALA A 1 95 ? 7.142 -13.337 -19.485 1.00 95.81 95 ALA A CA 1
ATOM 802 C C . ALA A 1 95 ? 5.962 -12.968 -18.568 1.00 95.81 95 ALA A C 1
ATOM 804 O O . ALA A 1 95 ? 6.113 -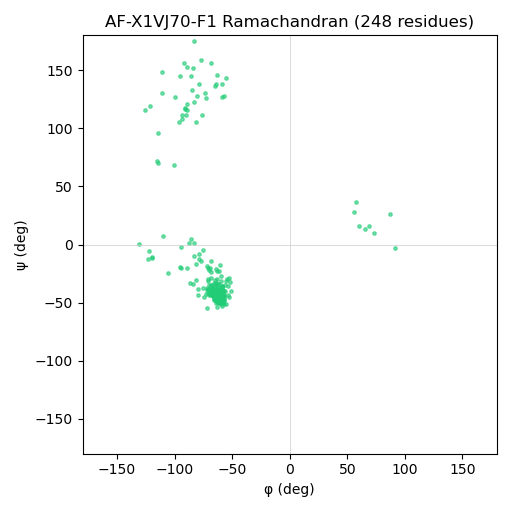12.946 -17.347 1.00 95.81 95 ALA A O 1
ATOM 805 N N . MET A 1 96 ? 4.781 -12.698 -19.139 1.00 94.75 96 MET A N 1
ATOM 806 C CA . MET A 1 96 ? 3.576 -12.405 -18.357 1.00 94.75 96 MET A CA 1
ATOM 807 C C . MET A 1 96 ? 3.108 -13.627 -17.562 1.00 94.75 96 MET A C 1
ATOM 809 O O . MET A 1 96 ? 2.780 -13.493 -16.381 1.00 94.75 96 MET A O 1
ATOM 813 N N . ILE A 1 97 ? 3.098 -14.806 -18.190 1.00 94.94 97 ILE A N 1
ATOM 814 C CA . ILE A 1 97 ? 2.719 -16.063 -17.541 1.00 94.94 97 ILE A CA 1
ATOM 815 C C . ILE A 1 97 ? 3.703 -16.377 -16.418 1.00 94.94 97 ILE A C 1
ATOM 817 O O . ILE A 1 97 ? 3.269 -16.531 -15.282 1.00 94.94 97 ILE A O 1
ATOM 821 N N . SER A 1 98 ? 5.006 -16.397 -16.704 1.00 96.12 98 SER A N 1
ATOM 822 C CA . SER A 1 98 ? 6.049 -16.691 -15.718 1.00 96.12 98 SER A CA 1
ATOM 823 C C . SER A 1 98 ? 5.993 -15.730 -14.534 1.00 96.12 98 SER A C 1
ATOM 825 O O . SER A 1 98 ? 5.931 -16.188 -13.399 1.00 96.12 98 SER A O 1
ATOM 827 N N . GLY A 1 99 ? 5.888 -14.418 -14.775 1.00 96.19 99 GLY A N 1
ATOM 828 C CA . GLY A 1 99 ? 5.762 -13.435 -13.694 1.00 96.19 99 GLY A CA 1
ATOM 829 C C . GLY A 1 99 ? 4.478 -13.594 -12.873 1.00 96.19 99 GLY A C 1
ATOM 830 O O . GLY A 1 99 ? 4.485 -13.404 -11.658 1.00 96.19 99 GLY A O 1
ATOM 831 N N . SER A 1 100 ? 3.371 -13.991 -13.507 1.00 94.38 100 SER A N 1
ATOM 832 C CA . SER A 1 100 ? 2.122 -14.281 -12.791 1.00 94.38 100 SER A CA 1
ATOM 833 C C . SER A 1 100 ? 2.236 -15.551 -11.945 1.00 94.38 100 SER A C 1
ATOM 835 O O . SER A 1 100 ? 1.802 -15.546 -10.796 1.00 94.38 100 SER A O 1
ATOM 837 N N . CYS A 1 101 ? 2.846 -16.614 -12.478 1.00 93.88 101 CYS A N 1
ATOM 838 C CA . CYS A 1 101 ? 3.118 -17.853 -11.751 1.00 93.88 101 CYS A CA 1
ATOM 839 C C . CYS A 1 101 ? 4.031 -17.595 -10.548 1.00 93.88 101 CYS A C 1
ATOM 841 O O . CYS A 1 101 ? 3.693 -17.993 -9.439 1.00 93.88 101 CYS A O 1
ATOM 843 N N . GLU A 1 102 ? 5.150 -16.897 -10.755 1.00 95.56 102 GLU A N 1
ATOM 844 C CA . GLU A 1 102 ? 6.104 -16.535 -9.700 1.00 95.56 102 GLU A CA 1
ATOM 845 C C . GLU A 1 102 ? 5.446 -15.721 -8.587 1.00 95.56 102 GLU A C 1
ATOM 847 O O . GLU A 1 102 ? 5.740 -15.945 -7.416 1.00 95.56 102 GLU A O 1
ATOM 852 N N . ASN A 1 103 ? 4.540 -14.804 -8.938 1.00 94.62 103 ASN A N 1
ATOM 853 C CA . ASN A 1 103 ? 3.811 -14.005 -7.962 1.00 94.62 103 ASN A CA 1
ATOM 854 C C . ASN A 1 103 ? 2.766 -14.834 -7.197 1.00 94.62 103 ASN A C 1
ATOM 856 O O . ASN A 1 103 ? 2.791 -14.864 -5.972 1.00 94.62 103 ASN A O 1
ATOM 860 N N . ILE A 1 104 ? 1.858 -15.518 -7.903 1.00 94.50 104 ILE A N 1
ATOM 861 C CA . ILE A 1 104 ? 0.728 -16.233 -7.282 1.00 94.50 104 ILE A CA 1
ATOM 862 C C . ILE A 1 104 ? 1.208 -17.431 -6.458 1.00 94.50 104 ILE A C 1
ATOM 864 O O . ILE A 1 104 ? 0.672 -17.697 -5.386 1.00 94.50 104 ILE A O 1
ATOM 868 N N . LEU A 1 105 ? 2.217 -18.157 -6.943 1.00 92.62 105 LEU A N 1
ATOM 869 C CA . LEU A 1 105 ? 2.765 -19.335 -6.264 1.00 92.62 105 LEU A CA 1
ATOM 870 C C . LEU A 1 105 ? 3.841 -18.976 -5.231 1.00 92.62 105 LEU A C 1
ATOM 872 O O . LEU A 1 105 ? 4.452 -19.867 -4.641 1.00 92.62 105 LEU A O 1
ATOM 876 N N . ASN A 1 106 ? 4.088 -17.685 -4.999 1.00 94.31 106 ASN A N 1
ATOM 877 C CA . ASN A 1 106 ? 4.981 -17.252 -3.940 1.00 94.31 106 ASN A CA 1
ATOM 878 C C . ASN A 1 106 ? 4.410 -17.653 -2.570 1.00 94.31 106 ASN A C 1
ATOM 880 O O . ASN A 1 106 ? 3.224 -17.464 -2.300 1.00 94.31 106 ASN A O 1
ATOM 884 N N . LYS A 1 107 ? 5.271 -18.134 -1.666 1.00 90.62 107 LYS A N 1
ATOM 885 C CA . LYS A 1 107 ? 4.906 -18.446 -0.272 1.00 90.62 107 LYS A CA 1
ATOM 886 C C . LYS A 1 107 ? 4.250 -17.265 0.461 1.00 90.62 107 LYS A C 1
ATOM 888 O O . LYS A 1 107 ? 3.403 -17.469 1.326 1.00 90.62 107 LYS A O 1
ATOM 893 N N . ASP A 1 108 ? 4.617 -16.043 0.082 1.00 93.25 108 ASP A N 1
ATOM 894 C CA . ASP A 1 108 ? 4.166 -14.808 0.712 1.00 93.25 108 ASP A CA 1
ATOM 895 C C . ASP A 1 108 ? 2.940 -14.202 0.006 1.00 93.25 108 ASP A C 1
ATOM 897 O O . ASP A 1 108 ? 2.385 -13.207 0.472 1.00 93.25 108 ASP A O 1
ATOM 901 N N . TYR A 1 109 ? 2.461 -14.814 -1.088 1.00 94.12 109 TYR A N 1
ATOM 902 C CA . TYR A 1 109 ? 1.337 -14.310 -1.886 1.00 94.12 109 TYR A CA 1
ATOM 903 C C . TYR A 1 109 ? 0.088 -14.041 -1.041 1.00 94.12 109 TYR A C 1
ATOM 905 O O . TYR A 1 109 ? -0.527 -12.981 -1.151 1.00 94.12 109 TYR A O 1
ATOM 913 N N . ARG A 1 110 ? -0.244 -14.963 -0.127 1.00 94.00 110 ARG A N 1
ATOM 914 C CA . ARG A 1 110 ? -1.376 -14.803 0.797 1.00 94.00 110 ARG A CA 1
ATOM 915 C C . ARG A 1 110 ? -1.272 -13.537 1.646 1.00 94.00 110 ARG A C 1
ATOM 917 O O . ARG A 1 110 ? -2.265 -12.844 1.836 1.00 94.00 110 ARG A O 1
ATOM 924 N N . TYR A 1 111 ? -0.069 -13.207 2.112 1.00 94.62 111 TYR A N 1
ATOM 925 C CA . TYR A 1 111 ? 0.172 -12.023 2.931 1.00 94.62 111 TYR A CA 1
ATOM 926 C C . TYR A 1 111 ? 0.060 -10.750 2.094 1.00 94.62 111 TYR A C 1
ATOM 928 O O . TYR A 1 111 ? -0.523 -9.773 2.553 1.00 94.62 111 TYR A O 1
ATOM 936 N N . HIS A 1 112 ? 0.527 -10.770 0.843 1.00 94.50 112 HIS A N 1
ATOM 937 C CA . HIS A 1 112 ? 0.309 -9.660 -0.085 1.00 94.50 112 HIS A CA 1
ATOM 938 C C . HIS A 1 112 ? -1.180 -9.425 -0.365 1.00 94.50 112 HIS A C 1
ATOM 940 O O . HIS A 1 112 ? -1.625 -8.281 -0.335 1.00 94.50 112 HIS A O 1
ATOM 946 N N . CYS A 1 113 ? -1.971 -10.485 -0.560 1.00 95.25 113 CYS A N 1
ATOM 947 C CA . CYS A 1 113 ? -3.423 -10.360 -0.705 1.00 95.25 113 CYS A CA 1
ATOM 948 C C . CYS A 1 113 ? -4.084 -9.758 0.540 1.00 95.25 113 CYS A C 1
ATOM 950 O O . CYS A 1 113 ? -4.954 -8.901 0.398 1.00 95.25 113 CYS A O 1
ATOM 952 N N . ILE A 1 114 ? -3.647 -10.160 1.739 1.00 95.88 114 ILE A N 1
ATOM 953 C CA . ILE A 1 114 ? -4.118 -9.571 2.998 1.00 95.88 114 ILE A CA 1
ATOM 954 C C . ILE A 1 114 ? -3.795 -8.076 3.037 1.00 95.88 114 ILE A C 1
ATOM 956 O O . ILE A 1 114 ? -4.699 -7.291 3.280 1.00 95.88 114 ILE A O 1
ATOM 960 N N . ILE A 1 115 ? -2.554 -7.673 2.748 1.00 95.75 115 ILE A N 1
ATOM 961 C CA . ILE A 1 115 ? -2.126 -6.262 2.776 1.00 95.75 115 ILE A CA 1
ATOM 962 C C . ILE A 1 115 ? -2.947 -5.408 1.799 1.00 95.75 115 ILE A C 1
ATOM 964 O O . ILE A 1 115 ? -3.433 -4.336 2.159 1.00 95.75 115 ILE A O 1
ATOM 968 N N . GLU A 1 116 ? -3.139 -5.878 0.565 1.00 95.56 116 GLU A N 1
ATOM 969 C CA . GLU A 1 116 ? -3.950 -5.155 -0.422 1.00 95.56 116 GLU A CA 1
ATOM 970 C C . GLU A 1 116 ? -5.420 -5.066 0.008 1.00 95.56 116 GLU A C 1
ATOM 972 O O . GLU A 1 116 ? -6.052 -4.012 -0.118 1.00 95.56 116 GLU A O 1
ATOM 977 N N . TRP A 1 117 ? -5.965 -6.148 0.570 1.00 96.38 117 TRP A N 1
ATOM 978 C CA . TRP A 1 117 ? -7.322 -6.153 1.099 1.00 96.38 117 TRP A CA 1
ATOM 979 C C . TRP A 1 117 ? -7.475 -5.203 2.294 1.00 96.38 117 TRP A C 1
ATOM 981 O O . TRP A 1 117 ? -8.425 -4.422 2.310 1.00 96.38 117 TRP A O 1
ATOM 991 N N . THR A 1 118 ? -6.545 -5.190 3.256 1.00 95.94 118 THR A N 1
ATOM 992 C CA . THR A 1 118 ? -6.604 -4.278 4.412 1.00 95.94 118 THR A CA 1
ATOM 993 C C . THR A 1 118 ? -6.470 -2.825 3.986 1.00 95.94 118 THR A C 1
ATOM 995 O O . THR A 1 118 ? -7.173 -1.968 4.523 1.00 95.94 118 THR A O 1
ATOM 998 N N . ARG A 1 119 ? -5.647 -2.539 2.971 1.00 95.50 119 ARG A N 1
ATOM 999 C CA . ARG A 1 119 ? -5.529 -1.193 2.405 1.00 95.50 119 ARG A CA 1
ATOM 1000 C C . ARG A 1 119 ? -6.854 -0.731 1.804 1.00 95.50 119 ARG A C 1
ATOM 1002 O O . ARG A 1 119 ? -7.292 0.378 2.085 1.00 95.50 119 ARG A O 1
ATOM 1009 N N . GLY A 1 120 ? -7.524 -1.583 1.027 1.00 94.38 120 GLY A N 1
ATOM 1010 C CA . GLY A 1 120 ? -8.817 -1.250 0.423 1.00 94.38 120 GLY A CA 1
ATOM 1011 C C . GLY A 1 120 ? -9.976 -1.185 1.425 1.00 94.38 120 GLY A C 1
ATOM 1012 O O . GLY A 1 120 ? -10.812 -0.290 1.347 1.00 94.38 120 GLY A O 1
ATOM 1013 N N . ALA A 1 121 ? -10.038 -2.123 2.371 1.00 93.88 121 ALA A N 1
ATOM 1014 C CA . ALA A 1 121 ? -11.157 -2.252 3.302 1.00 93.88 121 ALA A CA 1
ATOM 1015 C C . ALA A 1 121 ? -11.037 -1.330 4.525 1.00 93.88 121 ALA A C 1
ATOM 1017 O O . ALA A 1 121 ? -12.052 -0.836 5.023 1.00 93.88 121 ALA A O 1
ATOM 1018 N N . PHE A 1 122 ? -9.820 -1.080 5.015 1.00 94.12 122 PHE A N 1
ATOM 1019 C CA . PHE A 1 122 ? -9.559 -0.325 6.247 1.00 94.12 122 PHE A CA 1
ATOM 1020 C C . PHE A 1 122 ? -8.715 0.935 6.040 1.00 94.12 122 PHE A C 1
ATOM 1022 O O . PHE A 1 122 ? -8.632 1.728 6.969 1.00 94.12 122 PHE A O 1
ATOM 1029 N N . GLY A 1 123 ? -8.107 1.138 4.867 1.00 92.81 123 GLY A N 1
ATOM 1030 C CA . GLY A 1 123 ? -7.143 2.226 4.662 1.00 92.81 123 GLY A CA 1
ATOM 1031 C C . GLY A 1 123 ? -5.795 1.978 5.345 1.00 92.81 123 GLY A C 1
ATOM 1032 O O . GLY A 1 123 ? -4.969 2.881 5.403 1.00 92.81 123 GLY A O 1
ATOM 1033 N N . VAL A 1 124 ? -5.563 0.763 5.857 1.00 94.62 124 VAL A N 1
ATOM 1034 C CA . VAL A 1 124 ? -4.370 0.413 6.637 1.00 94.62 124 VAL A CA 1
ATOM 1035 C C . VAL A 1 124 ? -3.361 -0.318 5.765 1.00 94.62 124 VAL A C 1
ATOM 1037 O O . VAL A 1 124 ? -3.672 -1.351 5.165 1.00 94.62 124 VAL A O 1
ATOM 1040 N N . ASP A 1 125 ? -2.131 0.189 5.759 1.00 92.62 125 ASP A N 1
ATOM 1041 C CA . ASP A 1 125 ? -0.995 -0.451 5.104 1.00 92.62 125 ASP A CA 1
ATOM 1042 C C . ASP A 1 125 ? -0.190 -1.271 6.119 1.00 92.62 125 ASP A C 1
ATOM 1044 O O . ASP A 1 125 ? 0.512 -0.731 6.977 1.00 92.62 125 ASP A O 1
ATOM 1048 N N . LEU A 1 126 ? -0.326 -2.595 6.055 1.00 92.19 126 LEU A N 1
ATOM 1049 C CA . LEU A 1 126 ? 0.417 -3.508 6.918 1.00 92.19 126 LEU A CA 1
ATOM 1050 C C . LEU A 1 126 ? 1.750 -3.902 6.286 1.00 92.19 126 LEU A C 1
ATOM 1052 O O . LEU A 1 126 ? 1.885 -4.007 5.067 1.00 92.19 126 LEU A O 1
ATOM 1056 N N . ARG A 1 127 ? 2.730 -4.229 7.131 1.00 93.06 127 ARG A N 1
ATOM 1057 C CA . ARG A 1 127 ? 3.988 -4.827 6.677 1.00 93.06 127 ARG A CA 1
ATOM 1058 C C . ARG A 1 127 ? 3.901 -6.341 6.789 1.00 93.06 127 ARG A C 1
ATOM 1060 O O . ARG A 1 127 ? 3.351 -6.864 7.753 1.00 93.06 127 ARG A O 1
ATOM 1067 N N . LEU A 1 128 ? 4.535 -7.046 5.853 1.00 91.88 128 LEU A N 1
ATOM 1068 C CA . LEU A 1 128 ? 4.575 -8.513 5.832 1.00 91.88 128 LEU A CA 1
ATOM 1069 C C . LEU A 1 128 ? 5.050 -9.094 7.173 1.00 91.88 128 LEU A C 1
ATOM 1071 O O . LEU A 1 128 ? 4.411 -9.986 7.719 1.00 91.88 128 LEU A O 1
ATOM 1075 N N . ASN A 1 129 ? 6.119 -8.537 7.746 1.00 91.75 129 ASN A N 1
ATOM 1076 C CA . ASN A 1 129 ? 6.672 -8.994 9.026 1.00 91.75 129 ASN A CA 1
ATOM 1077 C C . ASN A 1 129 ? 5.704 -8.834 10.207 1.00 91.75 129 ASN A C 1
ATOM 1079 O O . ASN A 1 129 ? 5.872 -9.513 11.214 1.00 91.75 129 ASN A O 1
ATOM 1083 N N . ASP A 1 130 ? 4.721 -7.936 10.106 1.00 88.31 130 ASP A N 1
ATOM 1084 C CA . ASP A 1 130 ? 3.754 -7.706 11.178 1.00 88.31 130 ASP A CA 1
ATOM 1085 C C . ASP A 1 130 ? 2.630 -8.750 11.178 1.00 88.31 130 ASP A C 1
ATOM 1087 O O . ASP A 1 130 ? 1.939 -8.852 12.186 1.00 88.31 130 ASP A O 1
ATOM 1091 N N . ILE A 1 131 ? 2.448 -9.501 10.082 1.00 92.56 131 ILE A N 1
ATOM 1092 C CA . ILE A 1 131 ? 1.351 -10.471 9.889 1.00 92.56 131 ILE A CA 1
ATOM 1093 C C . ILE A 1 131 ? 1.820 -11.892 9.575 1.00 92.56 131 ILE A C 1
ATOM 1095 O O . ILE A 1 131 ? 1.012 -12.820 9.587 1.00 92.56 131 ILE A O 1
ATOM 1099 N N . ALA A 1 132 ? 3.102 -12.072 9.257 1.00 91.00 132 ALA A N 1
ATOM 1100 C CA . ALA A 1 132 ? 3.652 -13.377 8.933 1.00 91.00 132 ALA A CA 1
ATOM 1101 C C . ALA A 1 132 ? 3.417 -14.359 10.087 1.00 91.00 132 ALA A C 1
ATOM 1103 O O . ALA A 1 132 ? 3.734 -14.071 11.240 1.00 91.00 132 ALA A O 1
ATOM 1104 N N . ASP A 1 133 ? 2.840 -15.508 9.743 1.00 89.38 133 ASP A N 1
ATOM 1105 C CA . ASP A 1 133 ? 2.565 -16.639 10.632 1.00 89.38 133 ASP A CA 1
ATOM 1106 C C . ASP A 1 133 ? 1.638 -16.316 11.818 1.00 89.38 133 ASP A C 1
ATOM 1108 O O . ASP A 1 133 ? 1.522 -17.107 12.755 1.00 89.38 133 ASP A O 1
ATOM 1112 N N . GLN A 1 134 ? 0.927 -15.185 11.762 1.00 93.12 134 GLN A N 1
ATOM 1113 C CA . GLN A 1 134 ? -0.094 -14.828 12.743 1.00 93.12 134 GLN A CA 1
ATOM 1114 C C . GLN A 1 134 ? -1.455 -15.444 12.388 1.00 93.12 134 GLN A C 1
ATOM 1116 O O . GLN A 1 134 ? -1.814 -15.548 11.208 1.00 93.12 134 GLN A O 1
ATOM 1121 N N . PRO A 1 135 ? -2.255 -15.837 13.394 1.00 94.62 135 PRO A N 1
ATOM 1122 C CA . PRO A 1 135 ? -3.621 -16.287 13.173 1.00 94.62 135 PRO A CA 1
ATOM 1123 C C . PRO A 1 135 ? -4.522 -15.128 12.721 1.00 94.62 135 PRO A C 1
ATOM 1125 O O . PRO A 1 135 ? -4.290 -13.966 13.055 1.00 94.62 135 PRO A O 1
ATOM 1128 N N . ALA A 1 136 ? -5.615 -15.459 12.024 1.00 94.56 136 ALA A N 1
ATOM 1129 C CA . ALA A 1 136 ? -6.575 -14.479 11.501 1.00 94.56 136 ALA A CA 1
ATOM 1130 C C . ALA A 1 136 ? -7.057 -13.473 12.562 1.00 94.56 136 ALA A C 1
ATOM 1132 O O . ALA A 1 136 ? -7.165 -12.288 12.269 1.00 94.56 136 ALA A O 1
ATOM 1133 N N . ALA A 1 137 ? -7.301 -13.942 13.790 1.00 94.75 137 ALA A N 1
ATOM 1134 C CA . ALA A 1 137 ? -7.781 -13.113 14.893 1.00 94.75 137 ALA A CA 1
ATOM 1135 C C . ALA A 1 137 ? -6.767 -12.036 15.322 1.00 94.75 137 ALA A C 1
ATOM 1137 O O . ALA A 1 137 ? -7.158 -10.902 15.578 1.00 94.75 137 ALA A O 1
ATOM 1138 N N . GLU A 1 138 ? -5.471 -12.363 15.356 1.00 95.25 138 GLU A N 1
ATOM 1139 C CA . GLU A 1 138 ? -4.422 -11.392 15.700 1.00 95.25 138 GLU A CA 1
ATOM 1140 C C . GLU A 1 138 ? -4.241 -10.353 14.590 1.00 95.25 138 GLU A C 1
ATOM 1142 O O . GLU A 1 138 ? -4.075 -9.164 14.867 1.00 95.25 138 GLU A O 1
ATOM 1147 N N . ILE A 1 139 ? -4.327 -10.785 13.327 1.00 95.38 139 ILE A N 1
ATOM 1148 C CA . ILE A 1 139 ? -4.275 -9.878 12.175 1.00 95.38 139 ILE A CA 1
ATOM 1149 C C . ILE A 1 139 ? -5.486 -8.941 12.190 1.00 95.38 139 ILE A C 1
ATOM 1151 O O . ILE A 1 139 ? -5.327 -7.735 12.009 1.00 95.38 139 ILE A O 1
ATOM 1155 N N . GLU A 1 140 ? -6.685 -9.471 12.439 1.00 96.44 140 GLU A N 1
ATOM 1156 C CA . GLU A 1 140 ? -7.909 -8.679 12.573 1.00 96.44 140 GLU A CA 1
ATOM 1157 C C . GLU A 1 140 ? -7.779 -7.629 13.678 1.00 96.44 140 GLU A C 1
ATOM 1159 O O . GLU A 1 140 ? -8.038 -6.447 13.437 1.00 96.44 140 GLU A O 1
ATOM 1164 N N . GLU A 1 141 ? -7.363 -8.043 14.875 1.00 95.56 141 GLU A N 1
ATOM 1165 C CA . GLU A 1 141 ? -7.195 -7.136 16.005 1.00 95.56 141 GLU A CA 1
ATOM 1166 C C . GLU A 1 141 ? -6.194 -6.028 15.665 1.00 95.56 141 GLU A C 1
ATOM 1168 O O . GLU A 1 141 ? -6.484 -4.846 15.863 1.00 95.56 141 GLU A O 1
ATOM 1173 N N . ARG A 1 142 ? -5.052 -6.387 15.071 1.00 95.38 142 ARG A N 1
ATOM 1174 C CA . ARG A 1 142 ? -4.016 -5.438 14.657 1.00 95.38 142 ARG A CA 1
ATOM 1175 C C . ARG A 1 142 ? -4.530 -4.429 13.632 1.00 95.38 142 ARG A C 1
ATOM 1177 O O . ARG A 1 142 ? -4.297 -3.232 13.793 1.00 95.38 142 ARG A O 1
ATOM 1184 N N . VAL A 1 143 ? -5.233 -4.889 12.596 1.00 96.31 143 VAL A N 1
ATOM 1185 C CA . VAL A 1 143 ? -5.811 -4.020 11.555 1.00 96.31 143 VAL A CA 1
ATOM 1186 C C . VAL A 1 143 ? -6.808 -3.049 12.161 1.00 96.31 143 VAL A C 1
ATOM 1188 O O . VAL A 1 143 ? -6.735 -1.851 11.893 1.00 96.31 143 VAL A O 1
ATOM 1191 N N . LYS A 1 144 ? -7.717 -3.547 13.007 1.00 96.31 144 LYS A N 1
ATOM 1192 C CA . LYS A 1 144 ? -8.722 -2.711 13.665 1.00 96.31 144 LYS A CA 1
ATOM 1193 C C . LYS A 1 144 ? -8.063 -1.696 14.595 1.00 96.31 144 LYS A C 1
ATOM 1195 O O . LYS A 1 144 ? -8.422 -0.526 14.547 1.00 96.31 144 LYS A O 1
ATOM 1200 N N . GLN A 1 145 ? -7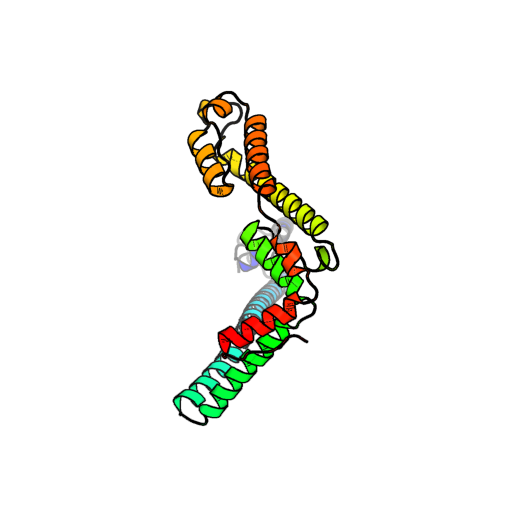.076 -2.094 15.395 1.00 96.12 145 GLN A N 1
ATOM 1201 C CA . GLN A 1 145 ? -6.343 -1.174 16.271 1.00 96.12 145 GLN A CA 1
ATOM 1202 C C . GLN A 1 145 ? -5.617 -0.078 15.485 1.00 96.12 145 GLN A C 1
ATOM 1204 O O . GLN A 1 145 ? -5.708 1.094 15.850 1.00 96.12 145 GLN A O 1
ATOM 1209 N N . GLN A 1 146 ? -4.932 -0.438 14.397 1.00 96.31 146 GLN A N 1
ATOM 1210 C CA . GLN A 1 146 ? -4.226 0.531 13.564 1.00 96.31 146 GLN A CA 1
ATOM 1211 C C . GLN A 1 146 ? -5.203 1.496 12.879 1.00 96.31 146 GLN A C 1
ATOM 1213 O O . GLN A 1 146 ? -5.018 2.703 12.979 1.00 96.31 146 GLN A O 1
ATOM 1218 N N . ALA A 1 147 ? -6.300 0.990 12.306 1.00 96.50 147 ALA A N 1
ATOM 1219 C CA . ALA A 1 147 ? -7.336 1.825 11.696 1.00 96.50 147 ALA A CA 1
ATOM 1220 C C . ALA A 1 147 ? -7.941 2.822 12.699 1.00 96.50 147 ALA A C 1
ATOM 1222 O O . ALA A 1 147 ? -8.091 4.001 12.393 1.00 96.50 147 ALA A O 1
ATOM 1223 N N . LYS A 1 148 ? -8.249 2.371 13.923 1.00 96.94 148 LYS A N 1
ATOM 1224 C CA . LYS A 1 148 ? -8.770 3.240 14.993 1.00 96.94 148 LYS A CA 1
ATOM 1225 C C . LYS A 1 148 ? -7.769 4.325 15.393 1.00 96.94 148 LYS A C 1
ATOM 1227 O O . LYS A 1 148 ? -8.160 5.461 15.652 1.00 96.94 148 LYS A O 1
ATOM 1232 N N . LYS A 1 149 ? -6.477 3.988 15.439 1.00 96.69 149 LYS A N 1
ATOM 1233 C CA . LYS A 1 149 ? -5.408 4.950 15.728 1.00 96.69 149 LYS A CA 1
ATOM 1234 C C . LYS A 1 149 ? -5.284 6.001 14.625 1.00 96.69 149 LYS A C 1
ATOM 1236 O O . LYS A 1 149 ? -5.158 7.180 14.942 1.00 96.69 149 LYS A O 1
ATOM 1241 N N . ASP A 1 150 ? -5.343 5.580 13.365 1.00 95.62 150 ASP A N 1
ATOM 1242 C CA . ASP A 1 150 ? -5.242 6.480 12.214 1.00 95.62 150 ASP A CA 1
ATOM 1243 C C . ASP A 1 150 ? -6.444 7.434 12.158 1.00 95.62 150 ASP A C 1
ATOM 1245 O O . ASP A 1 150 ? -6.254 8.642 12.036 1.00 95.62 150 ASP A O 1
ATOM 1249 N N . ILE A 1 151 ? -7.659 6.922 12.392 1.00 95.06 151 ILE A N 1
ATOM 1250 C CA . ILE A 1 151 ? -8.878 7.735 12.531 1.00 95.06 151 ILE A CA 1
ATOM 1251 C C . ILE A 1 151 ? -8.738 8.743 13.669 1.00 95.06 151 ILE A C 1
ATOM 1253 O O . ILE A 1 151 ? -9.030 9.918 13.480 1.00 95.06 151 ILE A O 1
ATOM 1257 N N . SER A 1 152 ? -8.291 8.308 14.852 1.00 95.88 152 SER A N 1
ATOM 1258 C CA . SER A 1 152 ? -8.099 9.223 15.981 1.00 95.88 152 SER A CA 1
ATOM 1259 C C . SER A 1 152 ? -7.133 10.350 15.620 1.00 95.88 152 SER A C 1
ATOM 1261 O O . SER A 1 152 ? -7.421 11.500 15.925 1.00 95.88 152 SER A O 1
ATOM 1263 N N . GLY A 1 153 ? -6.023 10.037 14.944 1.00 96.12 153 GLY A N 1
ATOM 1264 C CA . GLY A 1 153 ? -5.072 11.044 14.477 1.00 96.12 153 GLY A CA 1
ATOM 1265 C C . GLY A 1 153 ? -5.680 12.011 13.459 1.00 96.12 153 GLY A C 1
ATOM 1266 O O . GLY A 1 153 ? -5.469 13.216 13.569 1.00 96.12 153 GLY A O 1
ATOM 1267 N N . GLU A 1 154 ? -6.457 11.507 12.499 1.00 95.06 154 GLU A N 1
ATOM 1268 C CA . GLU A 1 154 ? -7.145 12.336 11.502 1.00 95.06 154 GLU A CA 1
ATOM 1269 C C . GLU A 1 154 ? -8.178 13.266 12.151 1.00 95.06 154 GLU A C 1
ATOM 1271 O O . GLU A 1 154 ? -8.215 14.456 11.844 1.00 95.06 154 GLU A O 1
ATOM 1276 N N . VAL A 1 155 ? -8.964 12.761 13.107 1.00 95.19 155 VAL A N 1
ATOM 1277 C CA . VAL A 1 155 ? -9.934 13.578 13.845 1.00 95.19 155 VAL A CA 1
ATOM 1278 C C . VAL A 1 155 ? -9.238 14.687 14.621 1.00 95.19 155 VAL A C 1
ATOM 1280 O O . VAL A 1 155 ? -9.618 15.845 14.457 1.00 95.19 155 VAL A O 1
ATOM 1283 N N . THR A 1 156 ? -8.197 14.376 15.394 1.00 94.94 156 THR A N 1
ATOM 1284 C CA . THR A 1 156 ? -7.457 15.390 16.158 1.00 94.94 156 THR A CA 1
ATOM 1285 C C . THR A 1 156 ? -6.853 16.471 15.252 1.00 94.94 156 THR A C 1
ATOM 1287 O O . THR A 1 156 ? -6.824 17.642 15.625 1.00 94.94 156 THR A O 1
ATOM 1290 N N . LEU A 1 157 ? -6.385 16.113 14.050 1.00 94.44 157 LEU A N 1
ATOM 1291 C CA . LEU A 1 157 ? -5.796 17.071 13.108 1.00 94.44 157 LEU A CA 1
ATOM 1292 C C . LEU A 1 157 ? -6.840 17.952 12.410 1.00 94.44 157 LEU A C 1
ATOM 1294 O O . LEU A 1 157 ? -6.575 19.131 12.182 1.00 94.44 157 LEU A O 1
ATOM 1298 N N . SER A 1 158 ? -8.002 17.400 12.062 1.00 94.00 158 SER A N 1
ATOM 1299 C CA . SER A 1 158 ? -9.006 18.095 11.246 1.00 94.00 158 SER A CA 1
ATOM 1300 C C . SER A 1 158 ? -10.102 18.790 12.053 1.00 94.00 158 SER A C 1
ATOM 1302 O O . SER A 1 158 ? -10.758 19.688 11.532 1.00 94.00 158 SER A O 1
ATOM 1304 N N . ILE A 1 159 ? -10.327 18.421 13.318 1.00 93.00 159 ILE A N 1
ATOM 1305 C CA . ILE A 1 159 ? -11.442 18.967 14.109 1.00 93.00 159 ILE A CA 1
ATOM 1306 C C . ILE A 1 159 ? -11.359 20.491 14.296 1.00 93.00 159 ILE A C 1
ATOM 1308 O O . ILE A 1 159 ? -12.389 21.167 14.257 1.00 93.00 159 ILE A O 1
ATOM 1312 N N . GLY A 1 160 ? -10.146 21.043 14.408 1.00 91.50 160 GLY A N 1
ATOM 1313 C CA . GLY A 1 160 ? -9.915 22.484 14.553 1.00 91.50 160 GLY A CA 1
ATOM 1314 C C . GLY A 1 160 ? -10.351 23.315 13.340 1.00 91.50 160 GLY A C 1
ATOM 1315 O O . GLY A 1 160 ? -10.646 24.494 13.490 1.00 91.50 160 GLY A O 1
ATOM 1316 N N . GLU A 1 161 ? -10.481 22.710 12.154 1.00 92.44 161 GLU A N 1
ATOM 1317 C CA . GLU A 1 161 ? -11.031 23.388 10.967 1.00 92.44 161 GLU A CA 1
ATOM 1318 C C . GLU A 1 161 ? -12.537 23.673 11.102 1.00 92.44 161 GLU A C 1
ATOM 1320 O O . GLU A 1 161 ? -13.083 24.525 10.403 1.00 92.44 161 GLU A O 1
ATOM 1325 N N . TYR A 1 162 ? -13.221 22.950 11.992 1.00 94.00 162 TYR A N 1
ATOM 1326 C CA . TYR A 1 162 ? -14.651 23.106 12.258 1.00 94.00 162 TYR A CA 1
ATOM 1327 C C . TYR A 1 162 ? -14.930 23.800 13.590 1.00 94.00 162 TYR A C 1
ATOM 1329 O O . TYR A 1 162 ? -16.013 24.367 13.757 1.00 94.00 162 TYR A O 1
ATOM 1337 N N . LEU A 1 163 ? -13.986 23.720 14.529 1.00 92.94 163 LEU A N 1
ATOM 1338 C CA . LEU A 1 163 ? -14.033 24.325 15.857 1.00 92.94 163 LEU A CA 1
ATOM 1339 C C . LEU A 1 163 ? -12.918 25.385 15.959 1.00 92.94 163 LEU A C 1
ATOM 1341 O O . LEU A 1 163 ? -11.908 25.154 16.612 1.00 92.94 163 LEU A O 1
ATOM 1345 N N . GLU A 1 164 ? -13.065 26.522 15.271 1.00 87.00 164 GLU A N 1
ATOM 1346 C CA . GLU A 1 164 ? -11.982 27.518 15.138 1.00 87.00 164 GLU A CA 1
ATOM 1347 C C . GLU A 1 164 ? -11.523 28.119 16.483 1.00 87.00 164 GLU A C 1
ATOM 1349 O O . GLU A 1 164 ? -10.323 28.287 16.702 1.00 87.00 164 GLU A O 1
ATOM 1354 N N . ASP A 1 165 ? -12.462 28.420 17.390 1.00 88.12 165 ASP A N 1
ATOM 1355 C CA . ASP A 1 165 ? -12.190 28.895 18.753 1.00 88.12 165 ASP A CA 1
ATOM 1356 C C . ASP A 1 165 ? -12.912 28.001 19.771 1.00 88.12 165 ASP A C 1
ATOM 1358 O O . ASP A 1 165 ? -14.141 27.932 19.798 1.00 88.12 165 ASP A O 1
ATOM 1362 N N . TYR A 1 166 ? -12.158 27.294 20.615 1.00 87.56 166 TYR A N 1
ATOM 1363 C CA . TYR A 1 166 ? -12.718 26.330 21.569 1.00 87.56 166 TYR A CA 1
ATOM 1364 C C . TYR A 1 166 ? -13.480 27.008 22.719 1.00 87.56 166 TYR A C 1
ATOM 1366 O O . TYR A 1 166 ? -14.338 26.368 23.333 1.00 87.56 166 TYR A O 1
ATOM 1374 N N . ASP A 1 167 ? -13.221 28.292 22.975 1.00 85.38 167 ASP A N 1
ATOM 1375 C CA . ASP A 1 167 ? -13.915 29.080 23.994 1.00 85.38 167 ASP A CA 1
ATOM 1376 C C . ASP A 1 167 ? -15.173 29.776 23.430 1.00 85.38 167 ASP A C 1
ATOM 1378 O O . ASP A 1 167 ? -16.096 30.099 24.187 1.00 85.38 167 ASP A O 1
ATOM 1382 N N . ASP A 1 168 ? -15.266 29.954 22.103 1.00 87.62 168 ASP A N 1
ATOM 1383 C CA . ASP A 1 168 ? -16.414 30.561 21.416 1.00 87.62 168 ASP A CA 1
ATOM 1384 C C . ASP A 1 168 ? -17.169 29.576 20.506 1.00 87.62 168 ASP A C 1
ATOM 1386 O O . ASP A 1 168 ? -16.902 29.427 19.310 1.00 87.62 168 ASP A O 1
ATOM 1390 N N . ARG A 1 169 ? -18.240 28.988 21.054 1.00 86.69 169 ARG A N 1
ATOM 1391 C CA . ARG A 1 169 ? -19.137 28.066 20.332 1.00 86.69 169 ARG A CA 1
ATOM 1392 C C . ARG A 1 169 ? -19.835 28.676 19.113 1.00 86.69 169 ARG A C 1
ATOM 1394 O O . ARG A 1 169 ? -20.374 27.926 18.300 1.00 86.69 169 ARG A O 1
ATOM 1401 N N . SER A 1 170 ? -19.899 30.003 18.982 1.00 87.19 170 SER A N 1
ATOM 1402 C CA . SER A 1 170 ? -20.525 30.643 17.817 1.00 87.19 170 SER A CA 1
ATOM 1403 C C . SER A 1 170 ? -19.701 30.470 16.537 1.00 87.19 170 SER A C 1
ATOM 1405 O O . SER A 1 170 ? -20.262 30.510 15.440 1.00 87.19 170 SER A O 1
ATOM 1407 N N . THR A 1 171 ? -18.401 30.197 16.682 1.00 89.31 171 THR A N 1
ATOM 1408 C CA . THR A 1 171 ? -17.475 29.908 15.579 1.00 89.31 171 THR A CA 1
ATOM 1409 C C . THR A 1 171 ? -17.605 28.474 15.050 1.00 89.31 171 THR A C 1
ATOM 1411 O O . THR A 1 171 ? -17.099 28.154 13.978 1.00 89.31 171 THR A O 1
ATOM 1414 N N . TRP A 1 172 ? -18.314 27.593 15.767 1.00 94.06 172 TRP A N 1
ATOM 1415 C CA . TRP A 1 172 ? -18.333 26.162 15.469 1.00 94.06 172 TRP A 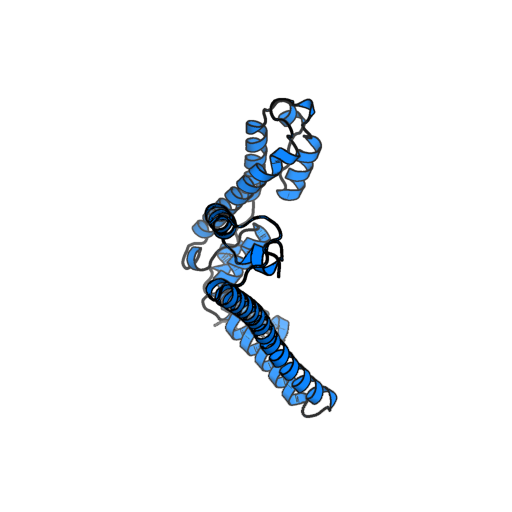CA 1
ATOM 1416 C C . TRP A 1 172 ? -19.287 25.802 14.332 1.00 94.06 172 TRP A C 1
ATOM 1418 O O . TRP A 1 172 ? -20.497 26.043 14.389 1.00 94.06 172 TRP A O 1
ATOM 1428 N N . ASN A 1 173 ? -18.774 25.084 13.336 1.00 94.56 173 ASN A N 1
ATOM 1429 C CA . ASN A 1 173 ? -19.556 24.593 12.206 1.00 94.56 173 ASN A CA 1
ATOM 1430 C C . ASN A 1 173 ? -19.934 23.108 12.363 1.00 94.56 173 ASN A C 1
ATOM 1432 O O . ASN A 1 173 ? -19.491 22.236 11.610 1.00 94.56 173 ASN A O 1
ATOM 1436 N N . ILE A 1 174 ? -20.806 22.822 13.337 1.00 93.81 174 ILE A N 1
ATOM 1437 C CA . ILE A 1 174 ? -21.241 21.455 13.689 1.00 93.81 174 ILE A CA 1
ATOM 1438 C C . ILE A 1 174 ? -21.904 20.718 12.516 1.00 93.81 174 ILE A C 1
ATOM 1440 O O . ILE A 1 174 ? -21.728 19.510 12.359 1.00 93.81 174 ILE A O 1
ATOM 1444 N N . ASP A 1 175 ? -22.658 21.418 11.666 1.00 93.94 175 ASP A N 1
ATOM 1445 C CA . ASP A 1 175 ? -23.349 20.788 10.534 1.00 93.94 175 ASP A CA 1
ATOM 1446 C C . ASP A 1 175 ? -22.371 20.353 9.429 1.00 93.94 175 ASP A C 1
ATOM 1448 O O . ASP A 1 175 ? -22.634 19.388 8.704 1.00 93.94 175 ASP A O 1
ATOM 1452 N N . SER A 1 176 ? -21.246 21.056 9.269 1.00 94.56 176 SER A N 1
ATOM 1453 C CA . SER A 1 176 ? -20.179 20.646 8.346 1.00 94.56 176 SER A CA 1
ATOM 1454 C C . SER A 1 176 ? -19.315 19.546 8.956 1.00 94.56 176 SER A C 1
ATOM 1456 O O . SER A 1 176 ? -19.022 18.577 8.260 1.00 94.56 176 SER A O 1
ATOM 1458 N N . LEU A 1 177 ? -19.039 19.617 10.262 1.00 95.12 177 LEU A N 1
ATOM 1459 C CA . LEU A 1 177 ? -18.356 18.561 11.012 1.00 95.12 177 LEU A CA 1
ATOM 1460 C C . LEU A 1 177 ? -19.096 17.217 10.912 1.00 95.12 177 LEU A C 1
ATOM 1462 O O . LEU A 1 177 ? -18.492 16.198 10.589 1.00 95.12 177 LEU A O 1
ATOM 1466 N N . CYS A 1 178 ? -20.424 17.211 11.096 1.00 95.69 178 CYS A N 1
ATOM 1467 C CA . CYS A 1 178 ? -21.246 16.005 10.926 1.00 95.69 178 CYS A CA 1
ATOM 1468 C C . CYS A 1 178 ? -21.144 15.422 9.508 1.00 95.69 178 CYS A C 1
ATOM 1470 O O . CYS A 1 178 ? -21.069 14.206 9.336 1.00 95.69 178 CYS A O 1
ATOM 1472 N N . ARG A 1 179 ? -21.167 16.283 8.480 1.00 95.88 179 ARG A N 1
ATOM 1473 C CA . ARG A 1 179 ? -21.073 15.854 7.075 1.00 95.88 179 ARG A CA 1
ATOM 1474 C C . ARG A 1 179 ? -19.701 15.282 6.750 1.00 95.88 179 ARG A C 1
ATOM 1476 O O . ARG A 1 179 ? -19.626 14.265 6.065 1.00 95.88 179 ARG A O 1
ATOM 1483 N N . TRP A 1 180 ? -18.644 15.908 7.255 1.00 96.00 180 TRP A N 1
ATOM 1484 C CA . TRP A 1 180 ? -17.286 15.403 7.119 1.00 96.00 180 TRP A CA 1
ATOM 1485 C C . TRP A 1 180 ? -17.127 14.045 7.807 1.00 96.00 180 TRP A C 1
ATOM 1487 O O . TRP A 1 180 ? -16.728 13.096 7.142 1.00 96.00 180 TRP A O 1
ATOM 1497 N N . ALA A 1 181 ? -17.554 13.898 9.066 1.00 95.00 181 ALA A N 1
ATOM 1498 C CA . ALA A 1 181 ? -17.468 12.626 9.789 1.00 95.00 181 ALA A CA 1
ATOM 1499 C C . ALA A 1 181 ? -18.237 11.489 9.086 1.00 95.00 181 ALA A C 1
ATOM 1501 O O . ALA A 1 181 ? -17.762 10.352 9.014 1.00 95.00 181 ALA A O 1
ATOM 1502 N N . MET A 1 182 ? -19.400 11.800 8.502 1.00 95.31 182 MET A N 1
ATOM 1503 C CA . MET A 1 182 ? -20.152 10.849 7.684 1.00 95.31 182 MET A CA 1
ATOM 1504 C C . MET A 1 182 ? -19.403 10.479 6.395 1.00 95.31 182 MET A C 1
ATOM 1506 O O . MET A 1 182 ? -19.370 9.310 6.023 1.00 95.31 182 MET A O 1
ATOM 1510 N N . SER A 1 183 ? -18.801 11.451 5.706 1.00 94.81 183 SER A N 1
ATOM 1511 C CA . SER A 1 183 ? -18.082 11.210 4.450 1.00 94.81 183 SER A CA 1
ATOM 1512 C C . SER A 1 183 ? -16.754 10.478 4.648 1.00 94.81 183 SER A C 1
ATOM 1514 O O . SER A 1 183 ? -16.404 9.644 3.819 1.00 94.81 183 SER A O 1
ATOM 1516 N N . ALA A 1 184 ? -16.007 10.812 5.699 1.00 92.44 184 ALA A N 1
ATOM 1517 C CA . ALA A 1 184 ? -14.683 10.263 5.968 1.00 92.44 184 ALA A CA 1
ATOM 1518 C C . ALA A 1 184 ? -14.773 8.866 6.595 1.00 92.44 184 ALA A C 1
ATOM 1520 O O . ALA A 1 184 ? -14.069 7.949 6.180 1.00 92.44 184 ALA A O 1
ATOM 1521 N N . PHE A 1 185 ? -15.687 8.678 7.554 1.00 93.00 185 PHE A N 1
ATOM 1522 C CA . PHE A 1 185 ? -15.711 7.473 8.390 1.00 93.00 185 PHE A CA 1
ATOM 1523 C C . PHE A 1 185 ? -17.025 6.689 8.326 1.00 93.00 185 PHE A C 1
ATOM 1525 O O . PHE A 1 185 ? -17.131 5.626 8.935 1.00 93.00 185 PHE A O 1
ATOM 1532 N N . GLY A 1 186 ? -18.053 7.200 7.640 1.00 91.50 186 GLY A N 1
ATOM 1533 C CA . GLY A 1 186 ? -19.405 6.634 7.714 1.00 91.50 186 GLY A CA 1
ATOM 1534 C C . GLY A 1 186 ? -20.070 6.840 9.080 1.00 91.50 186 GLY A C 1
ATOM 1535 O O . GLY A 1 186 ? -21.049 6.164 9.400 1.00 91.50 186 GLY A O 1
ATOM 1536 N N . ALA A 1 187 ? -19.539 7.744 9.909 1.00 92.00 187 ALA A N 1
ATOM 1537 C CA . ALA A 1 187 ? -20.028 7.988 11.257 1.00 92.00 187 ALA A CA 1
ATOM 1538 C C . ALA A 1 187 ? -21.251 8.920 11.230 1.00 92.00 187 ALA A C 1
ATOM 1540 O O . ALA A 1 187 ? -21.138 10.129 11.027 1.00 92.00 187 ALA A O 1
ATOM 1541 N N . GLY A 1 188 ? -22.439 8.356 11.457 1.00 90.44 188 GLY A N 1
ATOM 1542 C CA . GLY A 1 188 ? -23.676 9.125 11.594 1.00 90.44 188 GLY A CA 1
ATOM 1543 C C . GLY A 1 188 ? -23.763 9.815 12.957 1.00 90.44 188 GLY A C 1
ATOM 1544 O O . GLY A 1 188 ? -23.936 9.151 13.978 1.00 90.44 188 GLY A O 1
ATOM 1545 N N . LEU A 1 189 ? -23.678 11.147 12.978 1.00 93.12 189 LEU A N 1
ATOM 1546 C CA . LEU A 1 189 ? -23.683 11.947 14.206 1.00 93.12 189 LEU A CA 1
ATOM 1547 C C . LEU A 1 189 ? -24.966 12.773 14.359 1.00 93.12 189 LEU A C 1
ATOM 1549 O O . LEU A 1 189 ? -25.552 13.239 13.383 1.00 93.12 189 LEU A O 1
ATOM 1553 N N . SER A 1 190 ? -25.387 12.997 15.607 1.00 92.62 190 SER A N 1
ATOM 1554 C CA . SER A 1 190 ? -26.507 13.889 15.927 1.00 92.62 190 SER A CA 1
ATOM 1555 C C . SER A 1 190 ? -25.999 15.297 16.233 1.00 92.62 190 SER A C 1
ATOM 1557 O O . SER A 1 190 ? -25.454 15.541 17.312 1.00 92.62 190 SER A O 1
ATOM 1559 N N . ALA A 1 191 ? -26.240 16.241 15.320 1.00 91.19 191 ALA A N 1
ATOM 1560 C CA . ALA A 1 191 ? -25.870 17.647 15.500 1.00 91.19 191 ALA A CA 1
ATOM 1561 C C . ALA A 1 191 ? -26.469 18.256 16.781 1.00 91.19 191 ALA A C 1
ATOM 1563 O O . ALA A 1 191 ? -25.819 19.053 17.452 1.00 91.19 191 ALA A O 1
ATOM 1564 N N . GLY A 1 192 ? -27.688 17.851 17.161 1.00 89.75 192 GLY A N 1
ATOM 1565 C CA . GLY A 1 192 ? -28.325 18.309 18.399 1.00 89.75 192 GLY A CA 1
ATOM 1566 C C . GLY A 1 192 ? -27.551 17.894 19.652 1.00 89.75 192 GLY A C 1
ATOM 1567 O O . GLY A 1 192 ? -27.401 18.697 20.565 1.00 89.75 192 GLY A O 1
ATOM 1568 N N . LYS A 1 193 ? -26.997 16.674 19.673 1.00 89.62 193 LYS A N 1
ATOM 1569 C CA . LYS A 1 193 ? -26.157 16.194 20.781 1.00 89.62 193 LYS A CA 1
ATOM 1570 C C . LYS A 1 193 ? -24.834 16.966 20.849 1.00 89.62 193 LYS A C 1
ATOM 1572 O O . LYS A 1 193 ? -24.418 17.353 21.933 1.00 89.62 193 LYS A O 1
ATOM 1577 N N . LEU A 1 194 ? -24.216 17.226 19.697 1.00 91.19 194 LEU A N 1
ATOM 1578 C CA . LEU A 1 194 ? -22.920 17.907 19.605 1.00 91.19 194 LEU A CA 1
ATOM 1579 C C . LEU A 1 194 ? -22.987 19.385 20.019 1.00 91.19 194 LEU A C 1
ATOM 1581 O O . LEU A 1 194 ? -22.066 19.872 20.654 1.00 91.19 194 LEU A O 1
ATOM 1585 N N . ARG A 1 195 ? -24.091 20.097 19.742 1.00 89.69 195 ARG A N 1
ATOM 1586 C CA . ARG A 1 195 ? -24.251 21.519 20.131 1.00 89.69 195 ARG A CA 1
ATOM 1587 C C . ARG A 1 195 ? -24.199 21.761 21.646 1.00 89.69 195 ARG A C 1
ATOM 1589 O O . ARG A 1 195 ? -23.936 22.884 22.081 1.00 89.69 195 ARG A O 1
ATOM 1596 N N . HIS A 1 196 ? -24.485 20.736 22.446 1.00 88.38 196 HIS A N 1
ATOM 1597 C CA . HIS A 1 196 ? -24.438 20.821 23.904 1.00 88.38 196 HIS A CA 1
ATOM 1598 C C . HIS A 1 196 ? -23.099 20.365 24.494 1.00 88.38 196 HIS A C 1
ATOM 1600 O O . HIS A 1 196 ? -22.779 20.804 25.598 1.00 88.38 196 HIS A O 1
ATOM 1606 N N . ALA A 1 197 ? -22.321 19.581 23.749 1.00 90.81 197 ALA A N 1
ATOM 1607 C CA . ALA A 1 197 ? -21.026 19.053 24.160 1.00 90.81 197 ALA A CA 1
ATOM 1608 C C . ALA A 1 197 ? -19.907 20.110 24.082 1.00 90.81 197 ALA A C 1
ATOM 1610 O O . ALA A 1 197 ? -20.054 21.129 23.399 1.00 90.81 197 ALA A O 1
ATOM 1611 N N . ASP A 1 198 ? -18.815 19.895 24.813 1.00 92.06 198 ASP A N 1
ATOM 1612 C CA . ASP A 1 198 ? -17.568 20.649 24.628 1.00 92.06 198 ASP A CA 1
ATOM 1613 C C . ASP A 1 198 ? -16.695 20.073 23.491 1.00 92.06 198 ASP A C 1
ATOM 1615 O O . ASP A 1 198 ? -17.050 19.074 22.866 1.00 92.06 198 ASP A O 1
ATOM 1619 N N . ALA A 1 199 ? -15.583 20.739 23.161 1.00 91.12 199 ALA A N 1
ATOM 1620 C CA . ALA A 1 199 ? -14.742 20.351 22.027 1.00 91.12 199 ALA A CA 1
ATOM 1621 C C . ALA A 1 199 ? -14.106 18.959 22.209 1.00 91.12 199 ALA A C 1
ATOM 1623 O O . ALA A 1 199 ? -14.048 18.184 21.254 1.00 91.12 199 ALA A O 1
ATOM 1624 N N . GLU A 1 200 ? -13.689 18.621 23.433 1.00 91.94 200 GLU A N 1
ATOM 1625 C CA . GLU A 1 200 ? -13.093 17.323 23.760 1.00 91.94 200 GLU A CA 1
ATOM 1626 C C . GLU A 1 200 ? -14.157 16.216 23.701 1.00 91.94 200 GLU A C 1
ATOM 1628 O O . GLU A 1 200 ? -13.951 15.165 23.094 1.00 91.94 200 GLU A O 1
ATOM 1633 N N . GLU A 1 201 ? -15.348 16.467 24.239 1.00 93.81 201 GLU A N 1
ATOM 1634 C CA . GLU A 1 201 ? -16.495 15.568 24.144 1.00 93.81 201 GLU A CA 1
ATOM 1635 C C . GLU A 1 201 ? -16.922 15.335 22.688 1.00 93.81 201 GLU A C 1
ATOM 1637 O O . GLU A 1 201 ? -17.231 14.201 22.311 1.00 93.81 201 GLU A O 1
ATOM 1642 N N . ILE A 1 202 ? -16.937 16.380 21.853 1.00 94.19 202 ILE A N 1
ATOM 1643 C CA . ILE A 1 202 ? -17.229 16.272 20.416 1.00 94.19 202 ILE A CA 1
ATOM 1644 C C . ILE A 1 202 ? -16.206 15.360 19.737 1.00 94.19 202 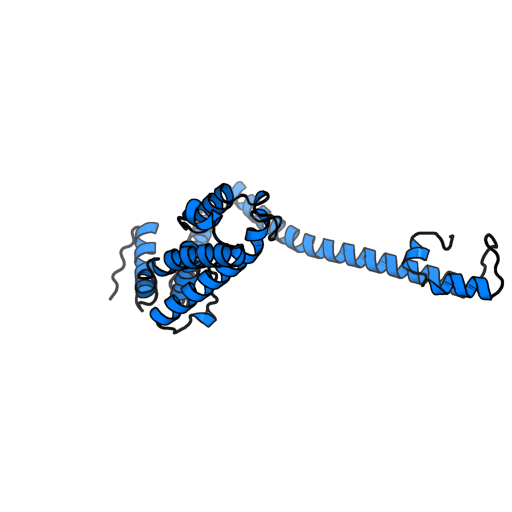ILE A C 1
ATOM 1646 O O . ILE A 1 202 ? -16.604 14.445 19.011 1.00 94.19 202 ILE A O 1
ATOM 1650 N N . GLU A 1 203 ? -14.915 15.572 19.996 1.00 94.75 203 GLU A N 1
ATOM 1651 C CA . GLU A 1 203 ? -13.834 14.737 19.473 1.00 94.75 203 GLU A CA 1
ATOM 1652 C C . GLU A 1 203 ? -14.043 13.265 19.849 1.00 94.75 203 GLU A C 1
ATOM 1654 O O . GLU A 1 203 ? -14.092 12.392 18.977 1.00 94.75 203 GLU A O 1
ATOM 1659 N N . GLN A 1 204 ? -14.278 12.987 21.135 1.00 95.69 204 GLN A N 1
ATOM 1660 C CA . GLN A 1 204 ? -14.512 11.630 21.630 1.00 95.69 204 GLN A CA 1
ATOM 1661 C C . GLN A 1 204 ? -15.764 10.989 21.020 1.00 95.69 204 GLN A C 1
ATOM 1663 O O . GLN A 1 204 ? -15.759 9.797 20.707 1.00 95.69 204 GLN A O 1
ATOM 1668 N N . ILE A 1 205 ? -16.839 11.756 20.806 1.00 95.69 205 ILE A N 1
ATOM 1669 C CA . ILE A 1 205 ? -18.060 11.261 20.157 1.00 95.69 205 ILE A CA 1
ATOM 1670 C C . ILE A 1 205 ? -17.778 10.843 18.710 1.00 95.69 205 ILE A C 1
ATOM 1672 O O . ILE A 1 205 ? -18.256 9.787 18.286 1.00 95.69 205 ILE A O 1
ATOM 1676 N N . ILE A 1 206 ? -17.018 11.646 17.959 1.00 95.12 206 ILE A N 1
ATOM 1677 C CA . ILE A 1 206 ? -16.654 11.338 16.569 1.00 95.12 206 ILE A CA 1
ATOM 1678 C C . ILE A 1 206 ? -15.794 10.075 16.527 1.00 95.12 206 ILE A C 1
ATOM 1680 O O . ILE A 1 206 ? -16.124 9.141 15.794 1.00 95.12 206 ILE A O 1
ATOM 1684 N N . ILE A 1 207 ? -14.742 10.017 17.350 1.00 96.38 207 ILE A N 1
ATOM 1685 C CA . ILE A 1 207 ? -13.826 8.872 17.420 1.00 96.38 207 ILE A CA 1
ATOM 1686 C C . ILE A 1 207 ? -14.586 7.599 17.802 1.00 96.38 207 ILE A C 1
ATOM 1688 O O . ILE A 1 207 ? -14.438 6.570 17.146 1.00 96.38 207 ILE A O 1
ATOM 1692 N N . ALA A 1 208 ? -15.446 7.652 18.821 1.00 96.44 208 ALA A N 1
ATOM 1693 C CA . ALA A 1 208 ? -16.232 6.497 19.245 1.00 96.44 208 ALA A CA 1
ATOM 1694 C C . ALA A 1 208 ? -17.180 6.005 18.139 1.00 96.44 208 ALA A C 1
ATOM 1696 O O . ALA A 1 208 ? -17.267 4.801 17.894 1.00 96.44 208 ALA A O 1
ATOM 1697 N N . ALA A 1 209 ? -17.860 6.922 17.444 1.00 96.19 209 ALA A N 1
ATOM 1698 C CA . ALA A 1 209 ? -18.762 6.573 16.350 1.00 96.19 209 ALA A CA 1
ATOM 1699 C C . ALA A 1 209 ? -18.018 5.973 15.146 1.00 96.19 209 ALA A C 1
ATOM 1701 O O . ALA A 1 209 ? -18.498 5.011 14.548 1.00 96.19 209 ALA A O 1
ATOM 1702 N N . ALA A 1 210 ? -16.845 6.508 14.805 1.00 95.56 210 ALA A N 1
ATOM 1703 C CA . ALA A 1 210 ? -16.002 5.985 13.734 1.00 95.56 210 ALA A CA 1
ATOM 1704 C C . ALA A 1 210 ? -15.399 4.613 14.093 1.00 95.56 210 ALA A C 1
ATOM 1706 O O . ALA A 1 210 ? -15.410 3.693 13.274 1.00 95.56 210 ALA A O 1
ATOM 1707 N N . ASN A 1 211 ? -14.954 4.429 15.339 1.00 96.38 211 ASN A N 1
ATOM 1708 C CA . ASN A 1 211 ? -14.427 3.153 15.828 1.00 96.38 211 ASN A CA 1
ATOM 1709 C C . ASN A 1 211 ? -15.480 2.036 15.785 1.00 96.38 211 ASN A C 1
ATOM 1711 O O . ASN A 1 211 ? -15.155 0.914 15.403 1.00 96.38 211 ASN A O 1
ATOM 1715 N N . ASP A 1 212 ? -16.739 2.347 16.103 1.00 95.94 212 ASP A N 1
ATOM 1716 C CA . ASP A 1 212 ? -17.858 1.407 15.980 1.00 95.94 212 ASP A CA 1
ATOM 1717 C C . ASP A 1 212 ? -18.094 0.972 14.518 1.00 95.94 212 ASP A C 1
ATOM 1719 O O . ASP A 1 212 ? -18.405 -0.192 14.263 1.00 95.94 212 ASP A O 1
ATOM 1723 N N . GLN A 1 213 ? -17.869 1.857 13.534 1.00 95.38 213 GLN A N 1
ATOM 1724 C CA . GLN A 1 213 ? -17.907 1.462 12.117 1.00 95.38 213 GLN A CA 1
ATOM 1725 C C . GLN A 1 213 ? -16.781 0.484 11.767 1.00 95.38 213 GLN A C 1
ATOM 1727 O O . GLN A 1 213 ? -17.019 -0.481 11.044 1.00 95.38 213 GLN A O 1
ATOM 1732 N N . ILE A 1 214 ? -15.570 0.697 12.290 1.00 95.69 214 ILE A N 1
ATOM 1733 C CA . ILE A 1 214 ? -14.438 -0.219 12.087 1.00 95.69 214 ILE A CA 1
ATOM 1734 C C . ILE A 1 214 ? -14.699 -1.584 12.724 1.00 95.69 214 ILE A C 1
ATOM 1736 O O . ILE A 1 214 ? -14.422 -2.609 12.101 1.00 95.69 214 ILE A O 1
ATOM 1740 N N . ASP A 1 215 ? -15.266 -1.622 13.928 1.00 95.25 215 ASP A N 1
ATOM 1741 C CA . ASP A 1 215 ? -15.551 -2.878 14.627 1.00 95.25 215 ASP A CA 1
ATOM 1742 C C . ASP A 1 215 ? -16.578 -3.745 13.895 1.00 95.25 215 ASP A C 1
ATOM 1744 O O . ASP A 1 215 ? -16.458 -4.972 13.902 1.00 95.25 215 ASP A O 1
ATOM 1748 N N . LYS A 1 216 ? -17.533 -3.109 13.208 1.00 94.69 216 LYS A N 1
ATOM 1749 C CA . LYS A 1 216 ? -18.570 -3.764 12.398 1.00 94.69 216 LYS A CA 1
ATOM 1750 C C . LYS A 1 216 ? -18.088 -4.268 11.039 1.00 94.69 216 LYS A C 1
ATOM 1752 O O . LYS A 1 216 ? -18.824 -5.018 10.397 1.00 94.69 216 LYS A O 1
ATOM 1757 N N . LYS A 1 217 ? -16.906 -3.854 10.565 1.00 94.44 217 LYS A N 1
ATOM 1758 C CA . LYS A 1 217 ? -16.380 -4.325 9.276 1.00 94.44 217 LYS A CA 1
ATOM 1759 C C . LYS A 1 217 ? -16.105 -5.827 9.327 1.00 94.44 217 LYS A C 1
ATOM 1761 O O . LYS A 1 217 ? -15.543 -6.334 10.298 1.00 94.44 217 LYS A O 1
ATOM 1766 N N . ASP A 1 218 ? -16.501 -6.510 8.255 1.00 93.69 218 ASP A N 1
ATOM 1767 C CA . ASP A 1 218 ? -16.304 -7.948 8.100 1.00 93.69 218 ASP A CA 1
ATOM 1768 C C . ASP A 1 218 ? -14.833 -8.278 7.822 1.00 93.69 218 ASP A C 1
ATOM 1770 O O . ASP A 1 218 ? -14.235 -7.763 6.875 1.00 93.69 218 ASP A O 1
ATOM 1774 N N . CYS A 1 219 ? -14.278 -9.167 8.643 1.00 95.00 219 CYS A N 1
ATOM 1775 C CA . CYS A 1 219 ? -12.916 -9.683 8.527 1.00 95.00 219 CYS A CA 1
ATOM 1776 C C . CYS A 1 219 ? -12.870 -11.157 8.104 1.00 95.00 219 CYS A C 1
ATOM 1778 O O . CYS A 1 219 ? -11.787 -11.742 8.050 1.00 95.00 219 CYS A O 1
ATOM 1780 N N . SER A 1 220 ? -14.013 -11.756 7.745 1.00 93.12 220 SER A N 1
ATOM 1781 C CA . SER A 1 220 ? -14.083 -13.132 7.244 1.00 93.12 220 SER A CA 1
ATOM 1782 C C . SER A 1 220 ? -13.121 -13.450 6.082 1.00 93.12 220 SER A C 1
ATOM 1784 O O . SER A 1 220 ? -12.581 -14.563 6.086 1.00 93.12 220 SER A O 1
ATOM 1786 N N . PRO A 1 221 ? -12.774 -12.514 5.162 1.00 95.06 221 PRO A N 1
ATOM 1787 C CA . PRO A 1 221 ? -11.804 -12.793 4.102 1.00 95.06 221 PRO A CA 1
ATOM 1788 C C . PRO A 1 221 ? -10.410 -13.202 4.604 1.00 95.06 221 PRO A C 1
ATOM 1790 O O . PRO A 1 221 ? -9.715 -13.951 3.919 1.00 95.06 221 PRO A O 1
ATOM 1793 N N . LEU A 1 222 ? -9.996 -12.779 5.808 1.00 94.75 222 LEU A N 1
ATOM 1794 C CA . LEU A 1 222 ? -8.706 -13.173 6.395 1.00 94.75 222 LEU A CA 1
ATOM 1795 C C . LEU A 1 222 ? -8.581 -14.691 6.544 1.00 94.75 222 LEU A C 1
ATOM 1797 O O . LEU A 1 222 ? -7.522 -15.259 6.270 1.00 94.75 222 LEU A O 1
ATOM 1801 N N . ALA A 1 223 ? -9.668 -15.351 6.948 1.00 93.62 223 ALA A N 1
ATOM 1802 C CA . ALA A 1 223 ? -9.691 -16.799 7.100 1.00 93.62 223 ALA A CA 1
ATOM 1803 C C . ALA A 1 223 ? -9.516 -17.513 5.754 1.00 93.62 223 ALA A C 1
ATOM 1805 O O . ALA A 1 223 ? -8.896 -18.573 5.708 1.00 93.62 223 ALA A O 1
ATOM 1806 N N . ASP A 1 224 ? -10.027 -16.937 4.663 1.00 93.31 224 ASP A N 1
ATOM 1807 C CA . ASP A 1 224 ? -9.864 -17.482 3.317 1.00 93.31 224 ASP A CA 1
ATOM 1808 C C . ASP A 1 224 ? -8.439 -17.297 2.789 1.00 93.31 224 ASP A C 1
ATOM 1810 O O . ASP A 1 224 ? -7.877 -18.246 2.242 1.00 93.31 224 ASP A O 1
ATOM 1814 N N . PHE A 1 225 ? -7.832 -16.124 3.002 1.00 94.62 225 PHE A N 1
ATOM 1815 C CA . PHE A 1 225 ? -6.451 -15.854 2.586 1.00 94.62 225 PHE A CA 1
ATOM 1816 C C . PHE A 1 225 ? -5.435 -16.774 3.268 1.00 94.62 225 PHE A C 1
ATOM 1818 O O . PHE A 1 225 ? -4.462 -17.196 2.646 1.00 94.62 225 PHE A O 1
ATOM 1825 N N . LEU A 1 226 ? -5.648 -17.095 4.545 1.00 93.50 226 LEU A N 1
ATOM 1826 C CA . LEU A 1 226 ? -4.702 -17.888 5.333 1.00 93.50 226 LEU A CA 1
ATOM 1827 C C . LEU A 1 226 ? -4.770 -19.398 5.067 1.00 93.50 226 LEU A C 1
ATOM 1829 O O . LEU A 1 226 ? -3.892 -20.122 5.542 1.00 93.50 226 LEU A O 1
ATOM 1833 N N . LYS A 1 227 ? -5.756 -19.885 4.301 1.00 92.50 227 LYS A N 1
ATOM 1834 C CA . LYS A 1 227 ? -5.823 -21.305 3.921 1.00 92.50 227 LYS A CA 1
ATOM 1835 C C . LYS A 1 227 ? -4.567 -21.705 3.154 1.00 92.50 227 LYS A C 1
ATOM 1837 O O . LYS A 1 227 ? -4.103 -20.985 2.273 1.00 92.50 227 LYS A O 1
ATOM 1842 N N . GLU A 1 228 ? -4.038 -22.887 3.455 1.00 88.69 2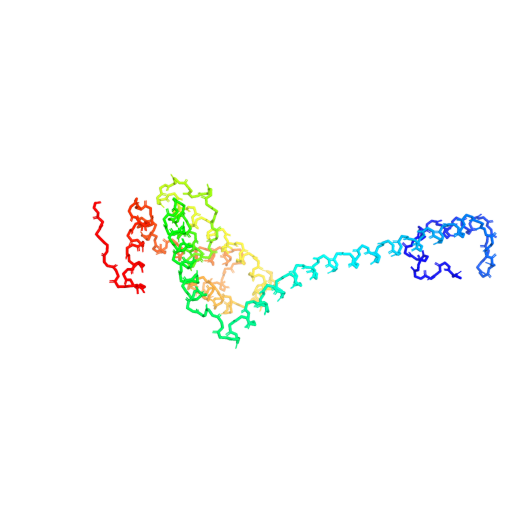28 GLU A N 1
ATOM 1843 C CA . GLU A 1 228 ? -2.829 -23.405 2.799 1.00 88.69 228 GLU A CA 1
ATOM 1844 C C . GLU A 1 228 ? -3.006 -23.556 1.282 1.00 88.69 228 GLU A C 1
ATOM 1846 O O . GLU A 1 228 ? -2.071 -23.343 0.514 1.00 88.69 228 GLU A O 1
ATOM 1851 N N . ASP A 1 229 ? -4.228 -23.852 0.837 1.00 91.62 229 ASP A N 1
ATOM 1852 C CA . ASP A 1 229 ? -4.571 -24.022 -0.572 1.00 91.62 229 ASP A CA 1
ATOM 1853 C C . ASP A 1 229 ? -4.964 -22.716 -1.286 1.00 91.62 229 ASP A C 1
ATOM 1855 O O . ASP A 1 229 ? -5.267 -22.748 -2.481 1.00 91.62 229 ASP A O 1
ATOM 1859 N N . PHE A 1 230 ? -4.938 -21.562 -0.603 1.00 93.69 230 PHE A N 1
ATOM 1860 C CA . PHE A 1 230 ? -5.391 -20.282 -1.157 1.00 93.69 230 PHE A CA 1
ATOM 1861 C C . PHE A 1 230 ? -4.633 -19.894 -2.434 1.00 93.69 230 PHE A C 1
ATOM 1863 O O . PHE A 1 230 ? -5.247 -19.573 -3.456 1.00 93.69 230 PHE A O 1
ATOM 1870 N N . ALA A 1 231 ? -3.299 -19.959 -2.400 1.00 92.94 231 ALA A N 1
ATOM 1871 C CA . ALA A 1 231 ? -2.448 -19.623 -3.542 1.00 92.94 231 ALA A CA 1
ATOM 1872 C C . ALA A 1 231 ? -2.710 -20.555 -4.736 1.00 92.94 231 ALA A C 1
ATOM 1874 O O . ALA A 1 231 ? -2.880 -20.096 -5.866 1.00 92.94 231 ALA A O 1
ATOM 1875 N N . ILE A 1 232 ? -2.836 -21.862 -4.479 1.00 92.88 232 ILE A N 1
ATOM 1876 C CA . ILE A 1 232 ? -3.098 -22.874 -5.510 1.00 92.88 232 ILE A CA 1
ATOM 1877 C C . ILE A 1 232 ? -4.487 -22.667 -6.122 1.00 92.88 232 ILE A C 1
ATOM 1879 O O . ILE A 1 232 ? -4.618 -22.606 -7.342 1.00 92.88 232 ILE A O 1
ATOM 1883 N N . LYS A 1 233 ? -5.529 -22.482 -5.304 1.00 93.31 233 LYS A N 1
ATOM 1884 C CA . LYS A 1 233 ? -6.888 -22.186 -5.787 1.00 93.31 233 LYS A CA 1
ATOM 1885 C C . LYS A 1 233 ? -6.936 -20.908 -6.613 1.00 93.31 233 LYS A C 1
ATOM 1887 O O . LYS A 1 233 ? -7.582 -20.876 -7.661 1.00 93.31 233 LYS A O 1
ATOM 1892 N N . THR A 1 234 ? -6.222 -19.875 -6.175 1.00 94.12 234 THR A N 1
ATOM 1893 C CA . THR A 1 234 ? -6.115 -18.612 -6.911 1.00 94.12 234 THR A CA 1
ATOM 1894 C C . THR A 1 234 ? -5.422 -18.817 -8.254 1.00 94.12 234 THR A C 1
ATOM 1896 O O . THR A 1 234 ? -5.902 -18.316 -9.269 1.00 94.12 234 THR A O 1
ATOM 1899 N N . PHE A 1 235 ? -4.354 -19.615 -8.291 1.00 94.06 235 PHE A N 1
ATOM 1900 C CA . PHE A 1 235 ? -3.651 -19.972 -9.519 1.00 94.06 235 PHE A CA 1
ATOM 1901 C C . PHE A 1 235 ? -4.528 -20.758 -10.503 1.00 94.06 235 PHE A C 1
ATOM 1903 O O . PHE A 1 235 ? -4.556 -20.441 -11.695 1.00 94.06 235 PHE A O 1
ATOM 1910 N N . VAL A 1 236 ? -5.282 -21.750 -10.020 1.00 94.06 236 VAL A N 1
ATOM 1911 C CA . VAL A 1 236 ? -6.224 -22.522 -10.846 1.00 94.06 236 VAL A CA 1
ATOM 1912 C C . VAL A 1 236 ? -7.312 -21.612 -11.412 1.00 94.06 236 VAL A C 1
ATOM 1914 O O . VAL A 1 236 ? -7.575 -21.637 -12.615 1.00 94.06 236 VAL A O 1
ATOM 1917 N N . ASN A 1 237 ? -7.899 -20.752 -10.577 1.00 94.12 237 ASN A N 1
ATOM 1918 C CA . ASN A 1 237 ? -8.910 -19.797 -11.022 1.00 94.12 237 ASN A CA 1
ATOM 1919 C C . ASN A 1 237 ? -8.352 -18.794 -12.046 1.00 94.12 237 ASN A C 1
ATOM 1921 O O . ASN A 1 237 ? -9.005 -18.496 -13.049 1.00 94.12 237 ASN A O 1
ATOM 1925 N N . TRP A 1 238 ? -7.133 -18.296 -11.825 1.00 94.56 238 TRP A N 1
ATOM 1926 C CA . TRP A 1 238 ? -6.436 -17.417 -12.761 1.00 94.56 238 TRP A CA 1
ATOM 1927 C C . TRP A 1 238 ? -6.188 -18.110 -14.106 1.00 94.56 238 TRP A C 1
ATOM 1929 O O . TRP A 1 238 ? -6.514 -17.540 -15.148 1.00 94.56 238 TRP A O 1
ATOM 1939 N N . SER A 1 239 ? -5.699 -19.352 -14.087 1.00 93.12 239 SER A N 1
ATOM 1940 C CA . SER A 1 239 ? -5.428 -20.153 -15.288 1.00 93.12 239 SER A CA 1
ATOM 1941 C C . SER A 1 239 ? -6.700 -20.405 -16.101 1.00 93.12 239 SER A C 1
ATOM 1943 O O . SER A 1 239 ? -6.714 -20.201 -17.316 1.00 93.12 239 SER A O 1
ATOM 1945 N N . ASN A 1 240 ? -7.795 -20.756 -15.425 1.00 93.06 240 ASN A N 1
ATOM 1946 C CA . ASN A 1 240 ? -9.100 -20.951 -16.049 1.00 93.06 240 ASN A CA 1
ATOM 1947 C C . ASN A 1 240 ? -9.648 -19.639 -16.636 1.00 93.06 240 ASN A C 1
ATOM 1949 O O . ASN A 1 240 ? -10.063 -19.588 -17.786 1.00 93.06 240 ASN A O 1
ATOM 1953 N N . THR A 1 241 ? -9.582 -18.534 -15.892 1.00 93.75 241 THR A N 1
ATOM 1954 C CA . THR A 1 241 ? -10.127 -17.244 -16.351 1.00 93.75 241 THR A CA 1
ATOM 1955 C C . THR A 1 241 ? -9.333 -16.649 -17.518 1.00 93.75 241 THR A C 1
ATOM 1957 O O . THR A 1 241 ? -9.904 -16.006 -18.396 1.00 93.75 241 THR A O 1
ATOM 1960 N N . ARG A 1 242 ? -8.004 -16.814 -17.526 1.00 92.06 242 ARG A N 1
ATOM 1961 C CA . ARG A 1 242 ? -7.126 -16.217 -18.545 1.00 92.06 242 ARG A CA 1
ATOM 1962 C C . ARG A 1 242 ? -6.970 -17.076 -19.791 1.00 92.06 242 ARG A C 1
ATOM 1964 O O . ARG A 1 242 ? -6.803 -16.512 -20.871 1.00 92.06 242 ARG A O 1
ATOM 1971 N N . PHE A 1 243 ? -7.003 -18.398 -19.641 1.00 92.25 243 PHE A N 1
ATOM 1972 C CA . PHE A 1 243 ? -6.635 -19.333 -20.704 1.00 92.25 243 PHE A CA 1
ATOM 1973 C C . PHE A 1 243 ? -7.657 -20.457 -20.927 1.00 92.25 243 PHE A C 1
ATOM 1975 O O . PHE A 1 243 ? -7.417 -21.295 -21.790 1.00 92.25 243 PHE A O 1
ATOM 1982 N N . ASP A 1 244 ? -8.765 -20.491 -20.174 1.00 92.44 244 ASP A N 1
ATOM 1983 C CA . ASP A 1 244 ? -9.757 -21.587 -20.177 1.00 92.44 244 ASP A CA 1
ATOM 1984 C C . ASP A 1 244 ? -9.130 -22.961 -19.862 1.00 92.44 244 ASP A C 1
ATOM 1986 O O . ASP A 1 244 ? -9.587 -24.017 -20.299 1.00 92.44 244 ASP A O 1
ATOM 1990 N N . ILE A 1 245 ? -8.033 -22.952 -19.093 1.00 91.44 245 ILE A N 1
ATOM 1991 C CA . ILE A 1 245 ? -7.337 -24.160 -18.650 1.00 91.44 245 ILE A CA 1
ATOM 1992 C C . ILE A 1 245 ? -7.919 -24.595 -17.309 1.00 91.44 245 ILE A C 1
ATOM 1994 O O . ILE A 1 245 ? -7.779 -23.902 -16.299 1.00 91.44 245 ILE A O 1
ATOM 1998 N N . ARG A 1 246 ? -8.524 -25.782 -17.290 1.00 88.81 246 ARG A N 1
ATOM 1999 C CA . ARG A 1 246 ? -9.012 -26.421 -16.066 1.00 88.81 246 ARG A CA 1
ATOM 2000 C C . ARG A 1 246 ? -7.915 -27.300 -15.487 1.00 88.81 246 ARG A C 1
ATOM 2002 O O . ARG A 1 246 ? -7.471 -28.243 -16.134 1.00 88.81 246 ARG A O 1
ATOM 2009 N N . LEU A 1 247 ? -7.475 -26.951 -14.285 1.00 88.62 247 LEU A N 1
ATOM 2010 C CA . LEU A 1 247 ? -6.486 -27.701 -13.523 1.00 88.62 247 LEU A CA 1
ATOM 2011 C C . LEU A 1 247 ? -7.183 -28.326 -12.318 1.00 88.62 247 LEU A C 1
ATOM 2013 O O . LEU A 1 247 ? -7.889 -27.628 -11.589 1.00 88.62 247 LEU A O 1
ATOM 2017 N N . ASP A 1 248 ? -6.967 -29.619 -12.110 1.00 84.69 248 ASP A N 1
ATOM 2018 C CA . ASP A 1 248 ? -7.466 -30.319 -10.932 1.00 84.69 248 ASP A CA 1
ATOM 2019 C C . ASP A 1 248 ? -6.477 -30.147 -9.773 1.00 84.69 248 ASP A C 1
ATOM 2021 O O . ASP A 1 248 ? -5.265 -30.302 -9.942 1.00 84.69 248 ASP A O 1
ATOM 2025 N N . ILE A 1 249 ? -6.997 -29.807 -8.593 1.00 78.81 249 ILE A N 1
ATOM 2026 C CA . ILE A 1 249 ? -6.218 -29.763 -7.352 1.00 78.81 249 ILE A CA 1
ATOM 2027 C C . ILE A 1 249 ? -6.321 -31.161 -6.736 1.00 78.81 249 ILE A C 1
ATOM 2029 O O . ILE A 1 249 ? -7.418 -31.571 -6.354 1.00 78.81 249 ILE A O 1
ATOM 2033 N N . ALA A 1 250 ? -5.207 -31.896 -6.727 1.00 60.97 250 ALA A N 1
ATOM 2034 C CA . ALA A 1 250 ? -5.100 -33.224 -6.121 1.00 60.97 250 ALA A CA 1
ATOM 2035 C C . ALA A 1 250 ? -4.904 -33.146 -4.602 1.00 60.97 250 ALA A C 1
ATOM 2037 O O . ALA A 1 250 ? -4.226 -32.194 -4.149 1.00 60.97 250 ALA A O 1
#

Sequence (250 aa):
LSFEDDLMRTFAPEWTVKALGWIGWEEGQPIYHKRISKGIEKAQKKVEERNFEARKSLLEYDEVMDYQRKYFYSRRRKILAGKDLKSIIAEMIEAMISGSCENI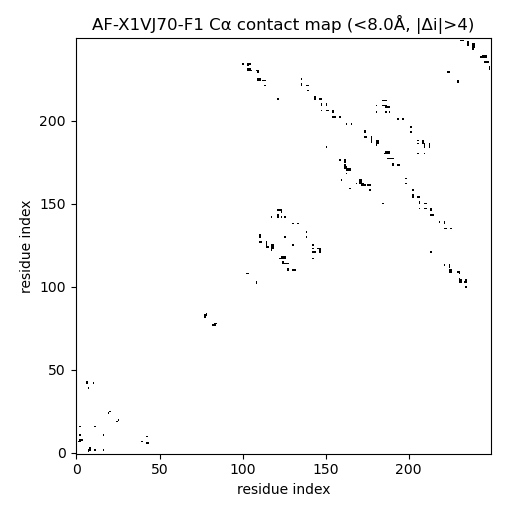LNKDYRYHCIIEWTRGAFGVDLRLNDIADQPAAEIEERVKQQAKKDISGEVTLSIGEYLEDYDDRSTWNIDSLCRWAMSAFGAGLSAGKLRHADAEEIEQIIIAAANDQIDKKDCSPLADFLKEDFAIKTFVNWSNTRFDIRLDIA

Foldseek 3Di:
DDCPDPLNVVQPDPCNVVVCVVVPDDPPDDDDDPVVVVSSVVSVVVVVVVVVVVVVVVVVVVVVVVVVVCVVVVVVVCVVVVHPVVVVVVVVVVVVLVVVCCQLVDPLNLVVVVQVCLCVQQVDHDDSVCCPPDDLVSSLVVSLVVSLVVQLVVLVVCLCVQVVDQVDLVSHDLVVVQVCLCVPQVQHDDSVVLSVDGSVVNSVSSSVSSSVSSVPGDSVVNVLSPDPCNSVVVVQVCCCVPPVDHDDDD

Nearest PDB structures (foldseek):
  1nl3-assembly1_A  TM=4.202E-01  e=2.577E-03  Mycobacterium tuberculosis
  6t4h-assembly1_A  TM=4.362E-01  e=2.336E-03  Clostridioides difficile 630
  1nkt-assembly1_A  TM=4.266E-01  e=3.458E-03  Mycobacterium tuberculosis
  4oq5-assembly1_A  TM=2.340E-01  e=1.586E+00  Homo sapiens

InterPro domains:
  IPR000185 Protein translocase subunit SecA [PTHR30612] (1-189)
  IPR011116 SecA Wing/Scaffold [PF07516] (30-152)
  IPR036266 SecA, Wing/Scaffold superfamily [SSF81886] (33-149)

Secondary structure (DSSP, 8-state):
--TTSHHHHHHS-HHHHHHHHHTTPPTT-----HHHHHHHHHHHHHHHHHHHHHHHHHHHHHHHHHHHHHHHHHHHHHHHTTTTHHHHHHHHHHHHHHHHHHHHTSTTHHHHHHHHHHHHHHS----HHHHTT--HHHHHHHHHHHHHHHHHHHHHHHGGGT-S-SS-GGG--HHHHHHHHHHHH-----HHHHTTS-HHHHHHHHHHHHHHHHHTS--THHHHHTSTTHHHHHHHHHHHHHH-------